Protein AF-0000000074708645 (afdb_homodimer)

Organism: Acropora cervicornis (NCBI:txid6130)

pLDDT: mean 74.96, std 21.63, range [32.5, 95.75]

Radius of gyration: 24.46 Å; Cα contacts (8 Å, |Δi|>4): 499; chains: 2; bounding box: 55×99×56 Å

Nearest PDB structures (foldseek):
  3bt2-assembly2_U  TM=7.252E-01  e=2.985E-02  Homo sapiens
  1ywh-assembly2_E  TM=6.371E-01  e=9.353E-03  Homo sapiens
  1ywh-assembly2_C  TM=7.111E-01  e=6.725E-02  Homo sapiens
  1ywh-assembly3_O  TM=6.327E-01  e=3.552E-02  Homo sapiens
  1ywh-assembly3_K  TM=6.471E-01  e=8.988E-02  Homo sapiens

Solvent-accessible surface area (backbone atoms only — not comparable to full-atom values): 14050 Å² total; per-residue (Å²): 124,73,73,65,61,61,64,66,60,62,70,78,65,62,70,74,66,48,47,33,19,31,40,35,55,22,68,82,35,57,74,67,22,64,77,36,82,40,68,28,55,79,79,36,58,20,20,27,31,38,39,33,36,32,64,52,95,87,37,78,42,50,41,19,36,28,26,67,31,32,60,63,55,38,55,49,32,40,72,58,50,21,78,34,83,40,80,65,39,34,25,39,42,50,71,43,72,53,71,51,58,44,48,57,60,82,62,77,70,74,81,62,74,77,73,63,68,68,62,63,63,63,61,69,75,105,125,75,72,66,60,61,63,66,59,64,68,78,65,63,70,74,66,46,48,33,19,32,39,33,55,21,68,82,35,57,75,67,24,63,77,36,80,41,68,30,56,80,80,35,59,21,21,29,28,38,39,34,37,32,65,53,97,87,38,78,42,51,40,20,36,27,27,68,32,32,60,62,55,39,57,49,31,39,74,58,49,21,78,34,84,41,81,66,38,34,24,39,42,50,72,43,70,52,71,50,58,43,49,57,59,82,63,76,69,73,82,68,79,71,72,64,68,69,63,62,63,64,61,68,75,105

InterPro domains:
  IPR016054 Ly-6 antigen/uPA receptor-like [PF00021] (18-103)
  IPR016054 Ly-6 antigen/uPA receptor-like [SM00134] (19-107)
  IPR045860 Snake toxin-like superfamily [G3DSA:2.10.60.10] (16-106)
  IPR045860 Snake toxin-like superfamily [SSF57302] (16-103)

Structure (mmCIF, N/CA/C/O backbone):
data_AF-0000000074708645-model_v1
#
loop_
_entity.id
_entity.type
_entity.pdbx_description
1 polymer 'UPAR/Ly6 domain-containing protein'
#
loop_
_atom_site.group_PDB
_atom_site.id
_atom_site.type_symbol
_atom_site.label_atom_id
_atom_site.label_alt_id
_atom_site.label_comp_id
_atom_site.label_asym_id
_atom_site.label_entity_id
_atom_site.label_seq_id
_atom_site.pdbx_PDB_ins_code
_atom_site.Cartn_x
_atom_site.Cartn_y
_atom_site.Cartn_z
_atom_site.occupancy
_atom_site.B_iso_or_equiv
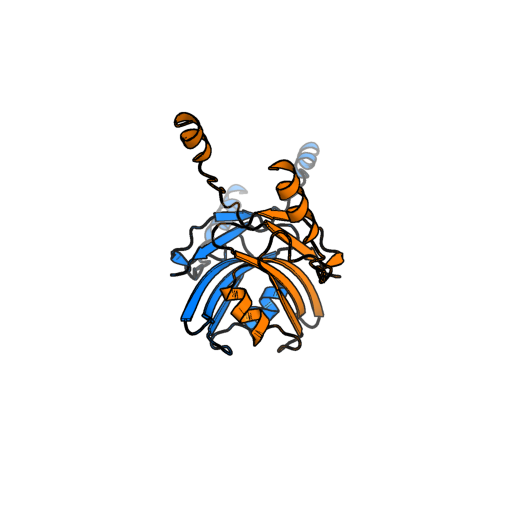_atom_site.auth_seq_id
_atom_site.auth_comp_id
_atom_site.auth_asym_id
_atom_site.auth_atom_id
_atom_site.pdbx_PDB_model_num
ATOM 1 N N . MET A 1 1 ? -35.062 -39.875 -12.023 1 32.5 1 MET A N 1
ATOM 2 C CA . MET A 1 1 ? -33.656 -39.469 -12.039 1 32.5 1 MET A CA 1
ATOM 3 C C . MET A 1 1 ? -33.5 -38.062 -12.609 1 32.5 1 MET A C 1
ATOM 5 O O . MET A 1 1 ? -32.375 -37.562 -12.68 1 32.5 1 MET A O 1
ATOM 9 N N . LYS A 1 2 ? -34.438 -37.625 -13.469 1 49.22 2 LYS A N 1
ATOM 10 C CA . LYS A 1 2 ? -34.281 -36.375 -14.219 1 49.22 2 LYS A CA 1
ATOM 11 C C . LYS A 1 2 ? -34.344 -35.156 -13.297 1 49.22 2 LYS A C 1
ATOM 13 O O . LYS A 1 2 ? -33.812 -34.094 -13.625 1 49.22 2 LYS A O 1
ATOM 18 N N . PHE A 1 3 ? -35.125 -35.281 -12.398 1 50.44 3 PHE A N 1
ATOM 19 C CA . PHE A 1 3 ? -35.406 -34.094 -11.609 1 50.44 3 PHE A CA 1
ATOM 20 C C . PHE A 1 3 ? -34.219 -33.75 -10.711 1 50.44 3 PHE A C 1
ATOM 22 O O . PHE A 1 3 ? -34.094 -32.594 -10.25 1 50.44 3 PHE A O 1
ATOM 29 N N . LEU A 1 4 ? -33.375 -34.75 -10.461 1 52.06 4 LEU A N 1
ATOM 30 C CA . LEU A 1 4 ? -32.312 -34.531 -9.477 1 52.06 4 LEU A CA 1
ATOM 31 C C . LEU A 1 4 ? -31.203 -33.688 -10.062 1 52.06 4 LEU A C 1
ATOM 33 O O . LEU A 1 4 ? -30.453 -33.031 -9.32 1 52.06 4 LEU A O 1
ATOM 37 N N . HIS A 1 5 ? -31.234 -33.656 -11.375 1 51.06 5 HIS A N 1
ATOM 38 C CA . HIS A 1 5 ? -30.062 -33 -11.938 1 51.06 5 HIS A CA 1
ATOM 39 C C . HIS A 1 5 ? -30.203 -31.484 -11.898 1 51.06 5 HIS A C 1
ATOM 41 O O . HIS A 1 5 ? -29.25 -30.766 -12.18 1 51.06 5 HIS A O 1
ATOM 47 N N . ILE A 1 6 ? -31.453 -31.109 -11.773 1 50.62 6 ILE A N 1
ATOM 48 C CA . ILE A 1 6 ? -31.609 -29.688 -11.992 1 50.62 6 ILE A CA 1
ATOM 49 C C . ILE A 1 6 ? -31.062 -28.922 -10.781 1 50.62 6 ILE A C 1
ATOM 51 O O . ILE A 1 6 ? -30.688 -27.75 -10.898 1 50.62 6 ILE A O 1
ATOM 55 N N . VAL A 1 7 ? -31.172 -29.516 -9.609 1 48.94 7 VAL A N 1
ATOM 56 C CA . VAL A 1 7 ? -30.906 -28.672 -8.445 1 48.94 7 VAL A CA 1
ATOM 57 C C . VAL A 1 7 ? -29.406 -28.391 -8.359 1 48.94 7 VAL A C 1
ATOM 59 O O . VAL A 1 7 ? -28.969 -27.5 -7.629 1 48.94 7 VAL A O 1
ATOM 62 N N . ALA A 1 8 ? -28.625 -29.266 -8.969 1 45.38 8 ALA A N 1
ATOM 63 C CA . ALA A 1 8 ? -27.203 -29.094 -8.688 1 45.38 8 ALA A CA 1
ATOM 64 C C . ALA A 1 8 ? -26.656 -27.859 -9.391 1 45.38 8 ALA A C 1
ATOM 66 O O . ALA A 1 8 ? -25.484 -27.5 -9.219 1 45.38 8 ALA A O 1
ATOM 67 N N . PHE A 1 9 ? -27.406 -27.5 -10.414 1 43.94 9 PHE A N 1
ATOM 68 C CA . PHE A 1 9 ? -26.781 -26.312 -11 1 43.94 9 PHE A CA 1
ATOM 69 C C . PHE A 1 9 ? -26.828 -25.141 -10.016 1 43.94 9 PHE A C 1
ATOM 71 O O . PHE A 1 9 ? -26.656 -23.984 -10.414 1 43.94 9 PHE A O 1
ATOM 78 N N . LEU A 1 10 ? -27.469 -25.375 -8.844 1 42.62 10 LEU A N 1
ATOM 79 C CA . LEU A 1 10 ? -27.281 -24.203 -8.008 1 42.62 10 LEU A CA 1
ATOM 80 C C . LEU A 1 10 ? -25.859 -23.656 -8.141 1 42.62 10 LEU A C 1
ATOM 82 O O . LEU A 1 10 ? -24.891 -24.391 -7.93 1 42.62 10 LEU A O 1
ATOM 86 N N . LEU A 1 11 ? -25.688 -22.688 -8.992 1 40.66 11 LEU A N 1
ATOM 87 C CA . LEU A 1 11 ? -24.641 -21.75 -9.367 1 40.66 11 LEU A CA 1
ATOM 88 C C . LEU A 1 11 ? -23.75 -21.422 -8.172 1 40.66 11 LEU A C 1
ATOM 90 O O . LEU A 1 11 ? -24.234 -20.922 -7.152 1 40.66 11 LEU A O 1
ATOM 94 N N . CYS A 1 12 ? -22.766 -22.312 -7.781 1 41.84 12 CYS A N 1
ATOM 95 C CA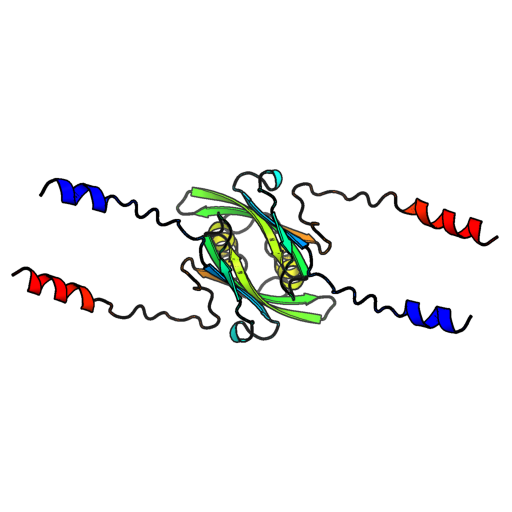 . CYS A 1 12 ? -21.594 -21.828 -7.066 1 41.84 12 CYS A CA 1
ATOM 96 C C . CYS A 1 12 ? -21.266 -20.391 -7.457 1 41.84 12 CYS A C 1
ATOM 98 O O . CYS A 1 12 ? -20.5 -20.156 -8.391 1 41.84 12 CYS A O 1
ATOM 100 N N . VAL A 1 13 ? -22.297 -19.594 -7.684 1 44.5 13 VAL A N 1
ATOM 101 C CA . VAL A 1 13 ? -21.828 -18.203 -7.688 1 44.5 13 VAL A CA 1
ATOM 102 C C . VAL A 1 13 ? -20.812 -18 -6.566 1 44.5 13 VAL A C 1
ATOM 104 O O . VAL A 1 13 ? -21.188 -17.922 -5.395 1 44.5 13 VAL A O 1
ATOM 107 N N . SER A 1 14 ? -19.797 -18.781 -6.473 1 42.69 14 SER A N 1
ATOM 108 C CA . SER A 1 14 ? -18.688 -18.297 -5.664 1 42.69 14 SER A CA 1
ATOM 109 C C . SER A 1 14 ? -18.609 -16.766 -5.688 1 42.69 14 SER A C 1
ATOM 111 O O . SER A 1 14 ? -18.328 -16.172 -6.73 1 42.69 14 SER A O 1
ATOM 113 N N . VAL A 1 15 ? -19.672 -16.031 -5.277 1 46.66 15 VAL A N 1
ATOM 114 C CA . VAL A 1 15 ? -19.391 -14.648 -4.949 1 46.66 15 VAL A CA 1
ATOM 115 C C . VAL A 1 15 ? -17.906 -14.484 -4.637 1 46.66 15 VAL A C 1
ATOM 117 O O . VAL A 1 15 ? -17.391 -15.07 -3.678 1 46.66 15 VAL A O 1
ATOM 120 N N . ALA A 1 16 ? -17.078 -14.648 -5.551 1 53.78 16 ALA A N 1
ATOM 121 C CA . ALA A 1 16 ? -15.641 -14.445 -5.391 1 53.78 16 ALA A CA 1
ATOM 122 C C . ALA A 1 16 ? -15.344 -13.375 -4.336 1 53.78 16 ALA A C 1
ATOM 124 O O . ALA A 1 16 ? -15.555 -12.188 -4.582 1 53.78 16 ALA A O 1
ATOM 125 N N . ASP A 1 17 ? -15.75 -13.57 -3.096 1 73.56 17 ASP A N 1
ATOM 126 C CA . ASP A 1 17 ? -15.344 -12.695 -2 1 73.56 17 ASP A CA 1
ATOM 127 C C . ASP A 1 17 ? -13.922 -12.18 -2.201 1 73.56 17 ASP A C 1
ATOM 129 O O . ASP A 1 17 ? -13.062 -12.898 -2.725 1 73.56 17 ASP A O 1
ATOM 133 N N . GLY A 1 18 ? -13.844 -10.852 -2.186 1 87.94 18 GLY A N 1
ATOM 134 C CA . GLY A 1 18 ? -12.523 -10.258 -2.301 1 87.94 18 GLY A CA 1
ATOM 135 C C . GLY A 1 18 ? -11.492 -10.914 -1.404 1 87.94 18 GLY A C 1
ATOM 136 O O . GLY A 1 18 ? -11.844 -11.539 -0.4 1 87.94 18 GLY A O 1
ATOM 137 N N . LEU A 1 19 ? -10.352 -11.062 -1.879 1 94.88 19 LEU A N 1
ATOM 138 C CA . LEU A 1 19 ? -9.234 -11.547 -1.084 1 94.88 19 LEU A CA 1
ATOM 139 C C . LEU A 1 19 ? -9.234 -10.922 0.305 1 94.88 19 LEU A C 1
ATOM 141 O O . LEU A 1 19 ? -9.469 -9.719 0.444 1 94.88 19 LEU A O 1
ATOM 145 N N . LYS A 1 20 ? -9.109 -11.781 1.327 1 95.19 20 LYS A N 1
ATOM 146 C CA . LYS A 1 20 ? -8.992 -11.258 2.686 1 95.19 20 LYS A CA 1
ATOM 147 C C . LYS A 1 20 ? -7.527 -11.133 3.098 1 95.19 20 LYS A C 1
ATOM 149 O O . LYS A 1 20 ? -6.734 -12.055 2.881 1 95.19 20 LYS A O 1
ATOM 154 N N . CYS A 1 21 ? -7.164 -9.977 3.736 1 95.06 21 CYS A N 1
ATOM 155 C CA . CYS A 1 21 ? -5.82 -9.727 4.242 1 95.06 21 CYS A CA 1
ATOM 156 C C . CYS A 1 21 ? -5.867 -9.133 5.645 1 95.06 21 CYS A C 1
ATOM 158 O O . CYS A 1 21 ? -6.906 -8.625 6.074 1 95.06 21 CYS A O 1
ATOM 160 N N . TYR A 1 22 ? -4.746 -9.242 6.324 1 94.06 22 TYR A N 1
ATOM 161 C CA . TYR A 1 22 ? -4.57 -8.438 7.527 1 94.06 22 TYR A CA 1
ATOM 162 C C . TYR A 1 22 ? -4.148 -7.016 7.176 1 94.06 22 TYR A C 1
ATOM 164 O O . TYR A 1 22 ? -3.355 -6.805 6.258 1 94.06 22 TYR A O 1
ATOM 172 N N . GLN A 1 23 ? -4.707 -6.098 7.859 1 94.06 23 GLN A N 1
ATOM 173 C CA . GLN A 1 23 ? -4.312 -4.695 7.758 1 94.06 23 GLN A CA 1
ATOM 174 C C . GLN A 1 23 ? -3.949 -4.125 9.125 1 94.06 23 GLN A C 1
ATOM 176 O O . GLN A 1 23 ? -4.785 -4.086 10.031 1 94.06 23 GLN A O 1
ATOM 181 N N . CYS A 1 24 ? -2.707 -3.674 9.234 1 93 24 CYS A N 1
ATOM 182 C CA . CYS A 1 24 ? -2.273 -3.107 10.5 1 93 24 CYS A CA 1
ATOM 183 C C . CYS A 1 24 ? -0.943 -2.379 10.352 1 93 24 CYS A C 1
ATOM 185 O O . CYS A 1 24 ? -0.333 -2.408 9.281 1 93 24 CYS A O 1
ATOM 187 N N . LEU A 1 25 ? -0.55 -1.678 11.367 1 92.88 25 LEU A N 1
ATOM 188 C CA . LEU A 1 25 ? 0.71 -0.951 11.469 1 92.88 25 LEU A CA 1
ATOM 189 C C . LEU A 1 25 ? 1.332 -1.14 12.852 1 92.88 25 LEU A C 1
ATOM 191 O O . LEU A 1 25 ? 0.625 -1.141 13.859 1 92.88 25 LEU A O 1
ATOM 195 N N . SER A 1 26 ? 2.596 -1.322 12.828 1 91.31 26 SER A N 1
ATOM 196 C CA . SER A 1 26 ? 3.363 -1.393 14.07 1 91.31 26 SER A CA 1
ATOM 197 C C . SER A 1 26 ? 4.734 -0.747 13.906 1 91.31 26 SER A C 1
ATOM 199 O O . SER A 1 26 ? 5.258 -0.652 12.797 1 91.31 26 SER A O 1
ATOM 201 N N . THR A 1 27 ? 5.262 -0.306 15 1 90.19 27 THR A N 1
ATOM 202 C CA . THR A 1 27 ? 6.609 0.249 14.961 1 90.19 27 THR A CA 1
ATOM 203 C C . THR A 1 27 ? 7.617 -0.733 15.547 1 90.19 27 THR A C 1
ATOM 205 O O . THR A 1 27 ? 8.82 -0.454 15.586 1 90.19 27 THR A O 1
ATOM 208 N N . SER A 1 28 ? 7.148 -1.896 15.961 1 89.75 28 SER A N 1
ATOM 209 C CA . SER A 1 28 ? 8.047 -2.807 16.672 1 89.75 28 SER A CA 1
ATOM 210 C C . SER A 1 28 ? 8.273 -4.082 15.867 1 89.75 28 SER A C 1
ATOM 212 O O . SER A 1 28 ? 9.422 -4.512 15.688 1 89.75 28 SER A O 1
ATOM 214 N N . SER A 1 29 ? 7.199 -4.766 15.469 1 89.94 29 SER A N 1
ATOM 215 C 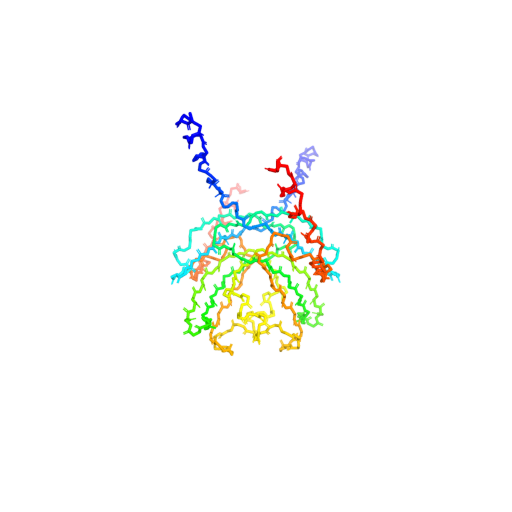CA . SER A 1 29 ? 7.32 -6.004 14.703 1 89.94 29 SER A CA 1
ATOM 216 C C . SER A 1 29 ? 6.035 -6.316 13.953 1 89.94 29 SER A C 1
ATOM 218 O O . SER A 1 29 ? 4.98 -5.754 14.25 1 89.94 29 SER A O 1
ATOM 220 N N . TRP A 1 30 ? 6.168 -7.223 12.938 1 88.88 30 TRP A N 1
ATOM 221 C CA . TRP A 1 30 ? 4.973 -7.699 12.25 1 88.88 30 TRP A CA 1
ATOM 222 C C . TRP A 1 30 ? 4.051 -8.438 13.211 1 88.88 30 TRP A C 1
ATOM 224 O O . TRP A 1 30 ? 2.83 -8.461 13.023 1 88.88 30 TRP A O 1
ATOM 234 N N . GLY A 1 31 ? 4.602 -9.047 14.25 1 84.44 31 GLY A N 1
ATOM 235 C CA . GLY A 1 31 ? 3.836 -9.797 15.234 1 84.44 31 GLY A CA 1
ATOM 236 C C . GLY A 1 31 ? 3.006 -8.914 16.141 1 84.44 31 GLY A C 1
ATOM 237 O O . GLY A 1 31 ? 1.997 -9.352 16.703 1 84.44 31 GLY A O 1
ATOM 238 N N . ASP A 1 32 ? 3.395 -7.691 16.328 1 78.38 32 ASP A N 1
ATOM 239 C CA . ASP A 1 32 ? 2.74 -6.758 17.25 1 78.38 32 ASP A CA 1
ATOM 240 C C . ASP A 1 32 ? 1.686 -5.93 16.516 1 78.38 32 ASP A C 1
ATOM 242 O O . ASP A 1 32 ? 1.098 -5.016 17.094 1 78.38 32 ASP A O 1
ATOM 246 N N . CYS A 1 33 ? 1.529 -6.23 15.367 1 76 33 CYS A N 1
ATOM 247 C CA . CYS A 1 33 ? 0.552 -5.414 14.656 1 76 33 CYS A CA 1
ATOM 248 C C . CYS A 1 33 ? -0.864 -5.918 14.906 1 76 33 CYS A C 1
ATOM 250 O O . CYS A 1 33 ? -1.123 -7.121 14.82 1 76 33 CYS A O 1
ATOM 252 N N . SER A 1 34 ? -1.723 -5.148 15.5 1 69.44 34 SER A N 1
ATOM 253 C CA . SER A 1 34 ? -3.102 -5.559 15.742 1 69.44 34 SER A CA 1
ATOM 254 C C . SER A 1 34 ? -3.785 -5.984 14.445 1 69.44 34 SER A C 1
ATOM 256 O O . SER A 1 34 ? -4.09 -5.145 13.594 1 69.44 34 SER A O 1
ATOM 258 N N . GLN A 1 35 ? -4 -7.234 14.453 1 73.06 35 GLN A N 1
ATOM 259 C CA . GLN A 1 35 ? -4.41 -7.832 13.188 1 73.06 35 GLN A CA 1
ATOM 260 C C . GLN A 1 35 ? -5.898 -7.625 12.938 1 73.06 35 GLN A C 1
ATOM 262 O O . GLN A 1 35 ? -6.734 -8.148 13.68 1 73.06 35 GLN A O 1
ATOM 267 N N . LYS A 1 36 ? -6.184 -6.715 12.086 1 89.12 36 LYS A N 1
ATOM 268 C CA . LYS A 1 36 ? -7.539 -6.555 11.562 1 89.12 36 LYS A CA 1
ATOM 269 C C . LYS A 1 36 ? -7.691 -7.242 10.211 1 89.12 36 LYS A C 1
ATOM 271 O O . LYS A 1 36 ? -6.93 -6.969 9.281 1 89.12 36 LYS A O 1
ATOM 276 N N . GLU A 1 37 ? -8.672 -8.18 10.219 1 92.62 37 GLU A N 1
ATOM 277 C CA . GLU A 1 37 ? -8.977 -8.797 8.93 1 92.62 37 GLU A CA 1
ATOM 278 C C . GLU A 1 37 ? -9.812 -7.867 8.055 1 92.62 37 GLU A C 1
ATOM 280 O O . GLU A 1 37 ? -10.812 -7.305 8.516 1 92.62 37 GLU A O 1
ATOM 285 N N . VAL A 1 38 ? -9.367 -7.711 6.875 1 93.5 38 VAL A N 1
ATOM 286 C CA . VAL A 1 38 ? -10.133 -6.891 5.945 1 93.5 38 VAL A CA 1
ATOM 287 C C . VAL A 1 38 ? -10.344 -7.648 4.637 1 93.5 38 VAL A C 1
ATOM 289 O O . VAL A 1 38 ? -9.508 -8.469 4.246 1 93.5 38 VAL A O 1
ATOM 292 N N . THR A 1 39 ? -11.477 -7.434 4.016 1 94.25 39 THR A N 1
ATOM 293 C CA . THR A 1 39 ? -11.695 -7.902 2.65 1 94.25 39 THR A CA 1
ATOM 294 C C . THR A 1 39 ? -11.234 -6.855 1.64 1 94.25 39 THR A C 1
ATOM 296 O O . THR A 1 39 ? -11.672 -5.707 1.684 1 94.25 39 THR A O 1
ATOM 299 N N . CYS A 1 40 ? -10.383 -7.219 0.765 1 93.81 40 CYS A N 1
ATOM 300 C CA . CYS A 1 40 ? -9.812 -6.277 -0.191 1 93.81 40 CYS A CA 1
ATOM 301 C C . CYS A 1 40 ? -10.844 -5.867 -1.235 1 93.81 40 CYS A C 1
ATOM 303 O O . CYS A 1 40 ? -11.672 -6.684 -1.648 1 93.81 40 CYS A O 1
ATOM 305 N N . ASP A 1 41 ? -10.711 -4.66 -1.582 1 88.25 41 ASP A N 1
ATOM 306 C CA . ASP A 1 41 ? -11.547 -4.168 -2.676 1 88.25 41 ASP A CA 1
ATOM 307 C C . ASP A 1 41 ? -11.234 -4.906 -3.977 1 88.25 41 ASP A C 1
ATOM 309 O O . ASP A 1 41 ? -10.18 -5.523 -4.109 1 88.25 41 ASP A O 1
ATOM 313 N N . SER A 1 42 ? -12.164 -4.793 -4.855 1 87.75 42 SER A N 1
ATOM 314 C CA . SER A 1 42 ? -11.984 -5.445 -6.148 1 87.75 42 SER A CA 1
ATOM 315 C C . SER A 1 42 ? -10.688 -5.008 -6.809 1 87.75 42 SER A C 1
ATOM 317 O O . SER A 1 42 ? -10.336 -3.824 -6.789 1 87.75 42 SER A O 1
ATOM 319 N N . GLY A 1 43 ? -9.992 -5.941 -7.41 1 88.75 43 GLY A N 1
ATOM 320 C CA . GLY A 1 43 ? -8.758 -5.648 -8.117 1 88.75 43 GLY A CA 1
ATOM 321 C C . GLY A 1 43 ? -7.52 -5.891 -7.273 1 88.75 43 GLY A C 1
ATOM 322 O O . GLY A 1 43 ? -6.43 -6.113 -7.809 1 88.75 43 GLY A O 1
ATOM 323 N N . PHE A 1 44 ? -7.656 -5.625 -6.004 1 93 44 PHE A N 1
ATOM 324 C CA . PHE A 1 44 ? -6.562 -6.012 -5.117 1 93 44 PHE A CA 1
ATOM 325 C C . PHE A 1 44 ? -6.504 -7.527 -4.961 1 93 44 PHE A C 1
ATOM 327 O O . PHE A 1 44 ? -7.398 -8.133 -4.367 1 93 44 PHE A O 1
ATOM 334 N N . ASN A 1 45 ? -5.418 -8.125 -5.492 1 94.31 45 ASN A N 1
ATOM 335 C CA . ASN A 1 45 ? -5.395 -9.578 -5.602 1 94.31 45 ASN A CA 1
ATOM 336 C C . ASN A 1 45 ? -4.176 -10.172 -4.906 1 94.31 45 ASN A C 1
ATOM 338 O O . ASN A 1 45 ? -3.771 -11.297 -5.207 1 94.31 45 ASN A O 1
ATOM 342 N N . ALA A 1 46 ? -3.566 -9.445 -4.047 1 95.75 46 ALA A N 1
ATOM 343 C CA . ALA A 1 46 ? -2.461 -9.906 -3.213 1 95.75 46 ALA A CA 1
ATOM 344 C C . ALA A 1 46 ? -2.496 -9.25 -1.836 1 95.75 46 ALA A C 1
ATOM 346 O O . ALA A 1 46 ? -3.127 -8.203 -1.657 1 95.75 46 ALA A O 1
ATOM 347 N N . CYS A 1 47 ? -1.863 -9.922 -0.893 1 95.5 47 CYS A N 1
ATOM 348 C CA . CYS A 1 47 ? -1.579 -9.359 0.423 1 95.5 47 CYS A CA 1
ATOM 349 C C . CYS A 1 47 ? -0.098 -9.039 0.57 1 95.5 47 CYS A C 1
ATOM 351 O O . CYS A 1 47 ? 0.756 -9.789 0.091 1 95.5 47 CYS A O 1
ATOM 353 N N . ALA A 1 48 ? 0.155 -7.926 1.239 1 94.38 48 ALA A N 1
ATOM 354 C CA . ALA A 1 48 ? 1.551 -7.539 1.426 1 94.38 48 ALA A CA 1
ATOM 355 C C . ALA A 1 48 ? 1.873 -7.344 2.904 1 94.38 48 ALA A C 1
ATOM 357 O O . ALA A 1 48 ? 1.029 -6.875 3.672 1 94.38 48 ALA A O 1
ATOM 358 N N . LYS A 1 49 ? 3.014 -7.652 3.32 1 93.38 49 LYS A N 1
ATOM 359 C CA . LYS A 1 49 ? 3.621 -7.156 4.551 1 93.38 49 LYS A CA 1
ATOM 360 C C . LYS A 1 49 ? 4.91 -6.395 4.262 1 93.38 49 LYS A C 1
ATOM 362 O O . LYS A 1 49 ? 5.75 -6.859 3.486 1 93.38 49 LYS A O 1
ATOM 367 N N . VAL A 1 50 ? 5.09 -5.285 4.863 1 93.06 50 VAL A N 1
ATOM 368 C CA . VAL A 1 50 ? 6.176 -4.367 4.547 1 93.06 50 VAL A CA 1
ATOM 369 C C . VAL A 1 50 ? 6.914 -3.975 5.824 1 93.06 50 VAL A C 1
ATOM 371 O O . VAL A 1 50 ? 6.285 -3.691 6.848 1 93.06 50 VAL A O 1
ATOM 374 N N . TYR A 1 51 ? 8.172 -4.07 5.738 1 91.38 51 TYR A N 1
ATOM 375 C CA . TYR A 1 51 ? 9.094 -3.488 6.715 1 91.38 51 TYR A CA 1
ATOM 376 C C . TYR A 1 51 ? 9.883 -2.336 6.102 1 91.38 51 TYR A C 1
ATOM 378 O O . TYR A 1 51 ? 10.383 -2.445 4.984 1 91.38 51 TYR A O 1
ATOM 386 N N . ALA A 1 52 ? 9.984 -1.204 6.805 1 91.44 52 ALA A N 1
ATOM 387 C CA . ALA A 1 52 ? 10.82 -0.092 6.367 1 91.44 52 ALA A CA 1
ATOM 388 C C . ALA A 1 52 ? 11.492 0.59 7.555 1 91.44 52 ALA A C 1
ATOM 390 O O . ALA A 1 52 ? 10.828 0.909 8.547 1 91.44 52 ALA A O 1
ATOM 391 N N . LYS A 1 53 ? 12.711 0.717 7.492 1 93.12 53 LYS A N 1
ATOM 392 C CA . LYS A 1 53 ? 13.508 1.53 8.406 1 93.12 53 LYS A CA 1
ATOM 393 C C . LYS A 1 53 ? 14.227 2.65 7.66 1 93.12 53 LYS A C 1
ATOM 395 O O . LYS A 1 53 ? 15.094 2.387 6.828 1 93.12 53 LYS A O 1
ATOM 400 N N . VAL A 1 54 ? 13.891 3.863 7.941 1 91.12 54 VAL A N 1
ATOM 401 C CA . VAL A 1 54 ? 14.453 5 7.215 1 91.12 54 VAL A CA 1
ATOM 402 C C . VAL A 1 54 ? 14.82 6.109 8.195 1 91.12 54 VAL A C 1
ATOM 404 O O . VAL A 1 54 ? 14.336 6.133 9.328 1 91.12 54 VAL A O 1
ATOM 407 N N . LYS A 1 55 ? 15.789 6.926 7.746 1 88.19 55 LYS A N 1
ATOM 408 C CA . LYS A 1 55 ? 16.156 8.086 8.555 1 88.19 55 LYS A CA 1
ATOM 409 C C . LYS A 1 55 ? 15.352 9.32 8.156 1 88.19 55 LYS A C 1
ATOM 411 O O . LYS A 1 55 ? 15.25 9.633 6.965 1 88.19 55 LYS A O 1
ATOM 416 N N . ARG A 1 56 ? 14.719 9.977 9.18 1 81.94 56 ARG A N 1
ATOM 417 C CA . ARG A 1 56 ? 13.984 11.227 9.008 1 81.94 56 ARG A CA 1
ATOM 418 C C . ARG A 1 56 ? 14.453 12.281 10.008 1 81.94 56 ARG A C 1
ATOM 420 O O . ARG A 1 56 ? 14.328 12.094 11.219 1 81.94 56 ARG A O 1
ATOM 427 N N . ASP A 1 57 ? 14.898 13.359 9.383 1 85.12 57 ASP A N 1
ATOM 428 C CA . ASP A 1 57 ? 15.414 14.43 10.234 1 85.12 57 ASP A CA 1
ATOM 429 C C . ASP A 1 57 ? 16.422 13.891 11.25 1 85.12 57 ASP A C 1
ATOM 431 O O . ASP A 1 57 ? 16.344 14.219 12.438 1 85.12 57 ASP A O 1
ATOM 435 N N . GLY A 1 58 ? 17.188 12.977 10.82 1 87.25 58 GLY A N 1
ATOM 436 C CA . GLY A 1 58 ? 18.266 12.445 11.648 1 87.25 58 GLY A CA 1
ATOM 437 C C . GLY A 1 58 ? 17.812 11.328 12.57 1 87.25 58 GLY A C 1
ATOM 438 O O . GLY A 1 58 ? 18.625 10.75 13.297 1 87.25 58 GLY A O 1
ATOM 439 N N . VAL A 1 59 ? 16.531 11.117 12.555 1 90.38 59 VAL A N 1
ATOM 440 C CA . VAL A 1 59 ? 16 10.086 13.445 1 90.38 59 VAL A CA 1
ATOM 441 C C . VAL A 1 59 ? 15.539 8.883 12.625 1 90.38 59 VAL A C 1
ATOM 443 O O . VAL A 1 59 ? 14.867 9.039 11.602 1 90.38 59 VAL A O 1
ATOM 446 N N . SER A 1 60 ? 15.945 7.68 13.148 1 91.56 60 SER A N 1
ATOM 447 C CA . SER A 1 60 ? 15.523 6.461 12.469 1 91.56 60 SER A CA 1
ATOM 448 C C . SER A 1 60 ? 14.07 6.117 12.805 1 91.56 60 SER A C 1
ATOM 450 O O . SER A 1 60 ? 13.688 6.109 13.977 1 91.56 60 SER A O 1
ATOM 452 N N . VAL A 1 61 ? 13.312 5.895 11.75 1 91.31 61 VAL A N 1
ATOM 453 C CA . VAL A 1 61 ? 11.922 5.477 11.906 1 91.31 61 VAL A CA 1
ATOM 454 C C . VAL A 1 61 ? 11.734 4.07 11.328 1 91.31 61 VAL A C 1
ATOM 456 O O . VAL A 1 61 ? 12.188 3.785 10.219 1 91.31 61 VAL A O 1
ATOM 459 N N . THR A 1 62 ? 11.156 3.229 12.156 1 93.12 62 THR A N 1
ATOM 460 C CA . THR A 1 62 ? 10.906 1.856 11.734 1 93.12 62 THR A CA 1
ATOM 461 C C . THR A 1 62 ? 9.406 1.57 11.68 1 93.12 62 THR A C 1
ATOM 463 O O . THR A 1 62 ? 8.672 1.917 12.602 1 93.12 62 THR A O 1
ATOM 466 N N . GLU A 1 63 ? 8.992 0.937 10.594 1 93 63 GLU A N 1
ATOM 467 C CA . GLU A 1 63 ? 7.57 0.623 10.445 1 93 63 GLU A CA 1
ATOM 468 C C . GLU A 1 63 ? 7.375 -0.786 9.891 1 93 63 GLU A C 1
ATOM 470 O O . GLU A 1 63 ? 8.109 -1.22 9 1 93 63 GLU A O 1
ATOM 475 N N . TYR A 1 64 ? 6.438 -1.461 10.5 1 93.06 64 TYR A N 1
ATOM 476 C CA . TYR A 1 64 ? 5.922 -2.746 10.039 1 93.06 64 TYR A CA 1
ATOM 477 C C . TYR A 1 64 ? 4.453 -2.637 9.648 1 93.06 64 TYR A C 1
ATOM 479 O O . TYR A 1 64 ? 3.625 -2.184 10.445 1 93.06 64 TYR A O 1
ATOM 487 N N . ALA A 1 65 ? 4.133 -3.029 8.43 1 93.69 65 ALA A N 1
ATOM 488 C CA . ALA A 1 65 ? 2.756 -2.852 7.973 1 93.69 65 ALA A CA 1
ATOM 489 C C . ALA A 1 65 ? 2.262 -4.086 7.227 1 93.69 65 ALA A C 1
ATOM 491 O O . ALA A 1 65 ? 3.049 -4.801 6.602 1 93.69 65 ALA A O 1
ATOM 492 N N . LYS A 1 66 ? 1.017 -4.355 7.285 1 94.19 66 LYS A N 1
ATOM 493 C CA . LYS A 1 66 ? 0.291 -5.324 6.469 1 94.19 66 LYS A CA 1
ATOM 494 C C . LYS A 1 66 ? -0.88 -4.66 5.746 1 94.19 66 LYS A C 1
ATOM 496 O O . LYS A 1 66 ? -1.533 -3.773 6.297 1 94.19 66 LYS A O 1
ATOM 501 N N . SER A 1 67 ? -1.171 -5.141 4.512 1 94.44 67 SER A N 1
ATOM 502 C CA . SER A 1 67 ? -2.26 -4.512 3.773 1 94.44 67 SER A CA 1
ATOM 503 C C . SER A 1 67 ? -2.604 -5.297 2.514 1 94.44 67 SER A C 1
ATOM 505 O O . SER A 1 67 ? -1.883 -6.227 2.141 1 94.44 67 SER A O 1
ATOM 507 N N . CYS A 1 68 ? -3.727 -4.953 1.916 1 95.12 68 CYS A N 1
ATOM 508 C CA . CYS A 1 68 ? -4.051 -5.379 0.559 1 95.12 68 CYS A CA 1
ATOM 509 C C . CYS A 1 68 ? -3.059 -4.805 -0.444 1 95.12 68 CYS A C 1
ATOM 511 O O . CYS A 1 68 ? -2.492 -3.732 -0.217 1 95.12 68 CYS A O 1
ATOM 513 N N . SER A 1 69 ? -2.793 -5.492 -1.488 1 95.25 69 SER A N 1
ATOM 514 C CA . SER A 1 69 ? -1.919 -5.086 -2.584 1 95.25 69 SER A CA 1
ATOM 515 C C . SER A 1 69 ? -2.332 -5.746 -3.895 1 95.25 69 SER A C 1
ATOM 517 O O . SER A 1 69 ? -3.453 -6.246 -4.02 1 95.25 69 SER A O 1
ATOM 519 N N . THR A 1 70 ? -1.549 -5.551 -4.926 1 93.44 70 THR A N 1
ATOM 520 C CA . THR A 1 70 ? -1.726 -6.227 -6.207 1 93.44 70 THR A CA 1
ATOM 521 C C . THR A 1 70 ? -0.456 -6.977 -6.602 1 93.44 70 THR A C 1
ATOM 523 O O . THR A 1 70 ? 0.644 -6.609 -6.184 1 93.44 70 THR A O 1
ATOM 526 N N . GLN A 1 71 ? -0.66 -7.949 -7.434 1 91.44 71 GLN A N 1
ATOM 527 C CA . GLN A 1 71 ? 0.499 -8.703 -7.898 1 91.44 71 GLN A CA 1
ATOM 528 C C . GLN A 1 71 ? 1.475 -7.805 -8.648 1 91.44 71 GLN A C 1
ATOM 530 O O . GLN A 1 71 ? 2.689 -8 -8.578 1 91.44 71 GLN A O 1
ATOM 535 N N . GLY A 1 72 ? 1.013 -6.824 -9.406 1 88.06 72 GLY A N 1
ATOM 536 C CA . GLY A 1 72 ? 1.884 -5.898 -10.109 1 88.06 72 GLY A CA 1
ATOM 537 C C . GLY A 1 72 ? 2.771 -5.086 -9.188 1 88.06 72 GLY A C 1
ATOM 538 O O . GLY A 1 72 ? 3.977 -4.973 -9.414 1 88.06 72 GLY A O 1
ATOM 539 N N . ILE A 1 73 ? 2.162 -4.547 -8.164 1 89.75 73 ILE A N 1
ATOM 540 C CA . ILE A 1 73 ? 2.916 -3.773 -7.184 1 89.75 73 ILE A CA 1
ATOM 541 C C . ILE A 1 73 ? 3.885 -4.688 -6.441 1 89.75 73 ILE A C 1
ATOM 543 O O . ILE A 1 73 ? 5.031 -4.312 -6.184 1 89.75 73 ILE A O 1
ATOM 547 N N . CYS A 1 74 ? 3.465 -5.863 -6.168 1 91 74 CYS A N 1
ATOM 548 C CA . CYS A 1 74 ? 4.324 -6.84 -5.512 1 91 74 CYS A CA 1
ATOM 549 C C . CYS A 1 74 ? 5.512 -7.203 -6.398 1 91 74 CYS A C 1
ATOM 551 O O . CYS A 1 74 ? 6.641 -7.309 -5.918 1 91 74 CYS A O 1
ATOM 553 N N . ASP A 1 75 ? 5.277 -7.426 -7.602 1 87.38 75 ASP A N 1
ATOM 554 C CA . ASP A 1 75 ? 6.355 -7.734 -8.539 1 87.38 75 ASP A CA 1
ATOM 555 C C . ASP A 1 75 ? 7.371 -6.598 -8.602 1 87.38 75 ASP A C 1
ATOM 557 O O . ASP A 1 75 ? 8.578 -6.84 -8.68 1 87.38 75 ASP A O 1
ATOM 561 N N . ALA A 1 76 ? 6.938 -5.398 -8.555 1 85.25 76 ALA A N 1
ATOM 562 C CA . ALA A 1 76 ? 7.828 -4.238 -8.617 1 85.25 76 ALA A CA 1
ATOM 563 C C . ALA A 1 76 ? 8.625 -4.094 -7.328 1 85.25 76 ALA A C 1
ATOM 565 O O . ALA A 1 76 ? 9.805 -3.717 -7.355 1 85.25 76 ALA A O 1
ATOM 566 N N . THR A 1 77 ? 8 -4.367 -6.215 1 84.38 77 THR A N 1
ATOM 567 C CA . THR A 1 77 ? 8.602 -4.047 -4.922 1 84.38 77 THR A CA 1
ATOM 568 C C . THR A 1 77 ? 9.422 -5.223 -4.398 1 84.38 77 THR A C 1
ATOM 570 O O . THR A 1 77 ? 10.547 -5.047 -3.943 1 84.38 77 THR A O 1
ATOM 573 N N . GLU A 1 78 ? 8.836 -6.43 -4.414 1 74.62 78 GLU A N 1
ATOM 574 C CA . GLU A 1 78 ? 9.516 -7.586 -3.83 1 74.62 78 GLU A CA 1
ATOM 575 C C . GLU A 1 78 ? 10.758 -7.957 -4.629 1 74.62 78 GLU A C 1
ATOM 577 O O . GLU A 1 78 ? 11.797 -8.297 -4.055 1 74.62 78 GLU A O 1
ATOM 582 N N . SER A 1 79 ? 10.664 -7.824 -5.816 1 62.66 79 SER A N 1
ATOM 583 C CA . SER A 1 79 ? 11.734 -8.367 -6.645 1 62.66 79 SER A CA 1
ATOM 584 C C . SER A 1 79 ? 12.828 -7.332 -6.895 1 62.66 79 SER A C 1
ATOM 586 O O . SER A 1 79 ? 13.992 -7.68 -7.086 1 62.66 79 SER A O 1
ATOM 588 N N . SER A 1 80 ? 12.516 -6.098 -6.695 1 68.31 80 SER A N 1
ATOM 589 C CA . SER A 1 80 ? 13.523 -5.195 -7.254 1 68.31 80 SER A CA 1
ATOM 590 C C . SER A 1 80 ? 13.812 -4.035 -6.309 1 68.31 80 SER A C 1
ATOM 592 O O . SER A 1 80 ? 14.953 -3.59 -6.195 1 68.31 80 SER A O 1
ATOM 594 N N . LEU A 1 81 ? 12.828 -3.629 -5.547 1 78.19 81 LEU A N 1
ATOM 595 C CA . LEU A 1 81 ? 12.984 -2.314 -4.934 1 78.19 81 LEU A CA 1
ATOM 596 C C . LEU A 1 81 ? 13.219 -2.441 -3.432 1 78.19 81 LEU A C 1
ATOM 598 O O . LEU A 1 81 ? 14 -1.682 -2.854 1 78.19 81 LEU A O 1
ATOM 602 N N . CYS A 1 82 ? 12.531 -3.508 -2.861 1 83.5 82 CYS A N 1
ATOM 603 C CA . CYS A 1 82 ? 12.562 -3.562 -1.403 1 83.5 82 CYS A CA 1
ATOM 604 C C . CYS A 1 82 ? 12.938 -4.957 -0.917 1 83.5 82 CYS A C 1
ATOM 606 O O . CYS A 1 82 ? 12.078 -5.711 -0.455 1 83.5 82 CYS A O 1
ATOM 608 N N . LYS A 1 83 ? 14.219 -5.285 -0.984 1 79.19 83 LYS A N 1
ATOM 609 C CA . LYS A 1 83 ? 14.742 -6.605 -0.636 1 79.19 83 LYS A CA 1
ATOM 610 C C . LYS A 1 83 ? 15.891 -6.492 0.36 1 79.19 83 LYS A C 1
ATOM 612 O O . LYS A 1 83 ? 16.859 -7.25 0.285 1 79.19 83 LYS A O 1
ATOM 617 N N . GLY A 1 84 ? 15.836 -5.445 1.2 1 81.81 84 GLY A N 1
ATOM 618 C CA . GLY A 1 84 ? 16.938 -5.234 2.125 1 81.81 84 GLY A CA 1
ATOM 619 C C . GLY A 1 84 ? 17.391 -3.787 2.201 1 81.81 84 GLY A C 1
ATOM 620 O O . GLY A 1 84 ? 16.578 -2.893 2.441 1 81.81 84 GLY A O 1
ATOM 621 N N . GLN A 1 85 ? 18.781 -3.59 1.849 1 80.62 85 GLN A N 1
ATOM 622 C CA . GLN A 1 85 ? 19.344 -2.252 1.964 1 80.62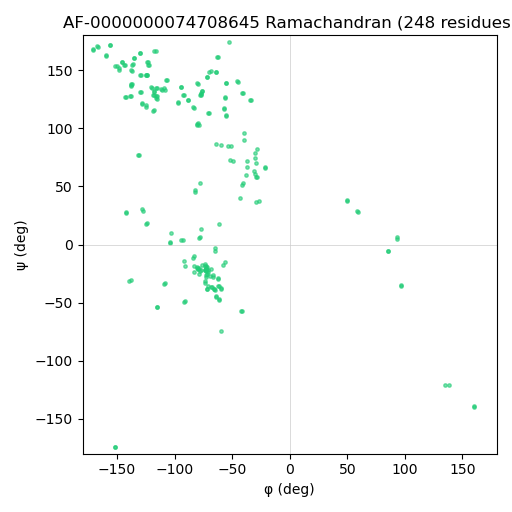 85 GLN A CA 1
ATOM 623 C C . GLN A 1 85 ? 18.891 -1.359 0.812 1 80.62 85 GLN A C 1
ATOM 625 O O . GLN A 1 85 ? 18.859 -1.796 -0.34 1 80.62 85 GLN A O 1
ATOM 630 N N . ILE A 1 86 ? 18.453 -0.17 1.216 1 81.38 86 ILE A N 1
ATOM 631 C CA . ILE A 1 86 ? 18.078 0.845 0.235 1 81.38 86 ILE A CA 1
ATOM 632 C C . ILE A 1 86 ? 18.766 2.166 0.581 1 81.38 86 ILE A C 1
ATOM 634 O O . ILE A 1 86 ? 19.391 2.289 1.633 1 81.38 86 ILE A O 1
ATOM 638 N N . SER A 1 87 ? 18.75 3.012 -0.38 1 77.31 87 SER A N 1
ATOM 639 C CA . SER A 1 87 ? 19.25 4.348 -0.065 1 77.31 87 SER A CA 1
ATOM 640 C C . SER A 1 87 ? 18.469 4.969 1.089 1 77.31 87 SER A C 1
ATOM 642 O O . SER A 1 87 ? 17.234 5.082 1.026 1 77.31 87 SER A O 1
ATOM 644 N N . GLY A 1 88 ? 19.156 5.227 2.168 1 77.88 88 GLY A N 1
ATOM 645 C CA . GLY A 1 88 ? 18.547 5.891 3.312 1 77.88 88 GLY A CA 1
ATOM 646 C C . GLY A 1 88 ? 18 4.922 4.344 1 77.88 88 GLY A C 1
ATOM 647 O O . GLY A 1 88 ? 17.312 5.328 5.285 1 77.88 88 GLY A O 1
ATOM 648 N N . GLY A 1 89 ? 18.266 3.619 4.059 1 89 89 GLY A N 1
ATOM 649 C CA . GLY A 1 89 ? 17.812 2.693 5.082 1 89 89 GLY A CA 1
ATOM 650 C C . GLY A 1 89 ? 17.672 1.269 4.578 1 89 89 GLY A C 1
ATOM 651 O O . GLY A 1 89 ? 18.547 0.767 3.871 1 89 89 GLY A O 1
ATOM 652 N N . GLU A 1 90 ? 16.719 0.614 4.934 1 90.81 90 GLU A N 1
ATOM 653 C CA . GLU A 1 90 ? 16.438 -0.759 4.52 1 90.81 90 GLU A CA 1
ATOM 654 C C . GLU A 1 90 ? 14.938 -1.021 4.449 1 90.81 90 GLU A C 1
ATOM 656 O O . GLU A 1 90 ? 14.156 -0.358 5.129 1 90.81 90 GLU A O 1
ATOM 661 N N . CYS A 1 91 ? 14.602 -1.885 3.602 1 90.12 91 CYS A N 1
ATOM 662 C CA . CYS A 1 91 ? 13.203 -2.299 3.527 1 90.12 91 CYS A CA 1
ATOM 663 C C . CYS A 1 91 ? 13.086 -3.74 3.051 1 90.12 91 CYS A C 1
ATOM 665 O O . CYS A 1 91 ? 14 -4.266 2.416 1 90.12 91 CYS A O 1
ATOM 667 N N . VAL A 1 92 ? 11.953 -4.379 3.469 1 90.62 92 VAL A N 1
ATOM 668 C CA . VAL A 1 92 ? 11.602 -5.719 3.014 1 90.62 92 VAL A CA 1
ATOM 669 C C . VAL A 1 92 ? 10.102 -5.785 2.725 1 90.62 92 VAL A C 1
ATOM 671 O O . VAL A 1 92 ? 9.289 -5.328 3.531 1 90.62 92 VAL A O 1
ATOM 674 N N . VAL A 1 93 ? 9.766 -6.254 1.528 1 91.44 93 VAL A N 1
ATOM 675 C CA . VAL A 1 93 ? 8.367 -6.488 1.173 1 91.44 93 VAL A CA 1
ATOM 676 C C . VAL A 1 93 ? 8.148 -7.969 0.864 1 91.44 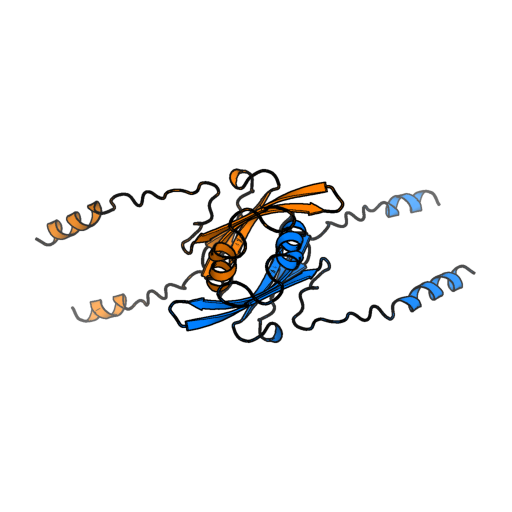93 VAL A C 1
ATOM 678 O O . VAL A 1 93 ? 8.953 -8.586 0.154 1 91.44 93 VAL A O 1
ATOM 681 N N . ASN A 1 94 ? 7.184 -8.617 1.458 1 92.06 94 ASN A N 1
ATOM 682 C CA . ASN A 1 94 ? 6.734 -9.969 1.152 1 92.06 94 ASN A CA 1
ATOM 683 C C . ASN A 1 94 ? 5.285 -9.984 0.679 1 92.06 94 ASN A C 1
ATOM 685 O O . ASN A 1 94 ? 4.414 -9.383 1.31 1 92.06 94 ASN A O 1
ATOM 689 N N . CYS A 1 95 ? 5.047 -10.672 -0.395 1 94 95 CYS A N 1
ATOM 690 C CA . CYS A 1 95 ? 3.697 -10.727 -0.944 1 94 95 CYS A CA 1
ATOM 691 C C . CYS A 1 95 ? 3.215 -12.172 -1.054 1 94 95 CYS A C 1
ATOM 693 O O . CYS A 1 95 ? 4.023 -13.094 -1.159 1 94 95 CYS A O 1
ATOM 695 N N . CYS A 1 96 ? 1.897 -12.375 -1.034 1 94.5 96 CYS A N 1
ATOM 696 C CA . CYS A 1 96 ? 1.192 -13.641 -1.175 1 94.5 96 CYS A CA 1
ATOM 697 C C . CYS A 1 96 ? -0.231 -13.422 -1.674 1 94.5 96 CYS A C 1
ATOM 699 O O . CYS A 1 96 ? -0.668 -12.281 -1.835 1 94.5 96 CYS A O 1
ATOM 701 N N . ASN A 1 97 ? -0.994 -14.531 -2.033 1 95 97 ASN A N 1
ATOM 702 C CA . ASN A 1 97 ? -2.248 -14.234 -2.717 1 95 97 ASN A CA 1
ATOM 703 C C . ASN A 1 97 ? -3.361 -15.188 -2.285 1 95 97 ASN A C 1
ATOM 705 O O . ASN A 1 97 ? -4.277 -15.469 -3.059 1 95 97 ASN A O 1
ATOM 709 N N . THR A 1 98 ? -3.307 -15.734 -1.019 1 94.94 98 THR A N 1
ATOM 710 C CA . THR A 1 98 ? -4.414 -16.484 -0.434 1 94.94 98 THR A CA 1
ATOM 711 C C . THR A 1 98 ? -4.941 -15.781 0.816 1 94.94 98 THR A C 1
ATOM 713 O O . THR A 1 98 ? -4.297 -14.867 1.335 1 94.94 98 THR A O 1
ATOM 716 N N . ASP A 1 99 ? -6.078 -16.172 1.283 1 94.06 99 ASP A N 1
ATOM 717 C CA . ASP A 1 99 ? -6.707 -15.477 2.408 1 94.06 99 ASP A CA 1
ATOM 718 C C . ASP A 1 99 ? -5.777 -15.438 3.617 1 94.06 99 ASP A C 1
ATOM 720 O O . ASP A 1 99 ? -5.25 -16.469 4.035 1 94.06 99 ASP A O 1
ATOM 724 N N . LEU A 1 100 ? -5.562 -14.188 4.133 1 94.5 100 LEU A N 1
ATOM 725 C CA . LEU A 1 100 ? -4.891 -13.898 5.395 1 94.5 100 LEU A CA 1
ATOM 726 C C . LEU A 1 100 ? -3.471 -14.453 5.398 1 94.5 100 LEU A C 1
ATOM 728 O O . LEU A 1 100 ? -2.943 -14.812 6.453 1 94.5 100 LEU A O 1
ATOM 732 N N . CYS A 1 101 ? -2.924 -14.523 4.145 1 93.75 101 CYS A N 1
ATOM 733 C CA . CYS A 1 101 ? -1.609 -15.141 4.004 1 93.75 101 CYS A CA 1
ATOM 734 C C . CYS A 1 101 ? -0.516 -14.227 4.543 1 93.75 101 CYS A C 1
ATOM 736 O O . CYS A 1 101 ? 0.612 -14.672 4.77 1 93.75 101 CYS A O 1
ATOM 738 N N . ASN A 1 102 ? -0.701 -12.867 4.66 1 93.06 102 ASN A N 1
ATOM 739 C CA . ASN A 1 102 ? 0.341 -11.961 5.133 1 93.06 102 ASN A CA 1
ATOM 740 C C . ASN A 1 102 ? 0.415 -11.945 6.656 1 93.06 102 ASN A C 1
ATOM 742 O O . ASN A 1 102 ? 0.484 -10.875 7.266 1 93.06 102 ASN A O 1
ATOM 746 N N . THR A 1 103 ? 0.418 -13.117 7.277 1 86.62 103 THR A N 1
ATOM 747 C CA . THR A 1 103 ? 0.52 -13.305 8.719 1 86.62 103 THR A CA 1
ATOM 748 C C . THR A 1 103 ? 1.915 -12.938 9.219 1 86.62 103 THR A C 1
ATOM 750 O O . THR A 1 103 ? 2.834 -12.75 8.414 1 86.62 103 THR A O 1
ATOM 753 N N . ALA A 1 104 ? 2.012 -12.391 10.578 1 61.84 104 ALA A N 1
ATOM 754 C CA . ALA A 1 104 ? 3.332 -12.102 11.133 1 61.84 104 ALA A CA 1
ATOM 755 C C . ALA A 1 104 ? 4.324 -13.203 10.797 1 61.84 104 ALA A C 1
ATOM 757 O O . ALA A 1 104 ? 5.492 -12.938 10.516 1 61.84 104 ALA A O 1
ATOM 758 N N . ALA A 1 105 ? 4.027 -14.508 11.188 1 56.44 105 ALA A N 1
ATOM 759 C CA . ALA A 1 105 ? 4.996 -15.594 11.125 1 56.44 105 ALA A CA 1
ATOM 760 C C . ALA A 1 105 ? 5.117 -16.141 9.711 1 56.44 105 ALA A C 1
ATOM 762 O O . ALA A 1 105 ? 4.152 -16.109 8.938 1 56.44 105 ALA A O 1
ATOM 763 N N . ILE A 1 106 ? 6.266 -15.781 8.977 1 48.16 106 ILE A N 1
ATOM 764 C CA . ILE A 1 106 ? 6.398 -16.609 7.785 1 48.16 106 ILE A CA 1
ATOM 765 C C . ILE A 1 106 ? 5.793 -17.984 8.047 1 48.16 106 ILE A C 1
ATOM 767 O O . ILE A 1 106 ? 6.266 -18.719 8.914 1 48.16 106 ILE A O 1
ATOM 771 N N . GLN A 1 107 ? 4.699 -18.016 8.07 1 40.22 107 GLN A N 1
ATOM 772 C CA . GLN A 1 107 ? 4.207 -19.359 8.297 1 40.22 107 GLN A CA 1
ATOM 773 C C . GLN A 1 107 ? 4.59 -20.281 7.148 1 40.22 107 GLN A C 1
ATOM 775 O O . GLN A 1 107 ? 4.25 -20.031 5.992 1 40.22 107 GLN A O 1
ATOM 780 N N . VAL A 1 108 ? 5.742 -20.875 7.168 1 37.34 108 VAL A N 1
ATOM 781 C CA . VAL A 1 108 ? 5.984 -22.094 6.414 1 37.34 108 VAL A CA 1
ATOM 782 C C . VAL A 1 108 ? 4.73 -22.969 6.438 1 37.34 108 VAL A C 1
ATOM 784 O O . VAL A 1 108 ? 4.32 -23.453 7.496 1 37.34 108 VAL A O 1
ATOM 787 N N . ILE A 1 109 ? 3.842 -22.5 5.746 1 37.75 109 ILE A N 1
ATOM 788 C CA . ILE A 1 109 ? 2.707 -23.422 5.664 1 37.75 109 ILE A CA 1
ATOM 789 C C . ILE A 1 109 ? 3.182 -24.797 5.199 1 37.75 109 ILE A C 1
ATOM 791 O O . ILE A 1 109 ? 3.693 -24.938 4.086 1 37.75 109 ILE A O 1
ATOM 795 N N . ASN A 1 110 ? 3.617 -25.562 6.086 1 34.44 110 ASN A N 1
ATOM 796 C CA . ASN A 1 110 ? 3.73 -26.984 5.777 1 34.44 110 ASN A CA 1
ATOM 797 C C . ASN A 1 110 ? 2.424 -27.547 5.219 1 34.44 110 ASN A C 1
ATOM 799 O O . ASN A 1 110 ? 1.436 -27.672 5.945 1 34.44 110 ASN A O 1
ATOM 803 N N . VAL A 1 111 ? 2.129 -27.203 4.035 1 39.5 111 VAL A N 1
ATOM 804 C CA . VAL A 1 111 ? 1.041 -27.828 3.287 1 39.5 111 VAL A CA 1
ATOM 805 C C . VAL A 1 111 ? 1.074 -29.344 3.488 1 39.5 111 VAL A C 1
ATOM 807 O O . VAL A 1 111 ? 1.76 -30.062 2.754 1 39.5 111 VAL A O 1
ATOM 810 N N . ILE A 1 112 ? 1.346 -29.797 4.688 1 35.44 112 ILE A N 1
ATOM 811 C CA . ILE A 1 112 ? 1.372 -31.266 4.754 1 35.44 112 ILE A CA 1
ATOM 812 C C . ILE A 1 112 ? 0.015 -31.812 4.332 1 35.44 112 ILE A C 1
ATOM 814 O O . ILE A 1 112 ? -0.061 -32.719 3.484 1 35.44 112 ILE A O 1
ATOM 818 N N . PHE A 1 113 ? -1.134 -31.781 5.086 1 37.97 113 PHE A N 1
ATOM 819 C CA . PHE A 1 113 ? -1.749 -33.062 5.453 1 37.97 113 PHE A CA 1
ATOM 820 C C . PHE A 1 113 ? -2.967 -33.344 4.582 1 37.97 113 PHE A C 1
ATOM 822 O O . PHE A 1 113 ? -3.736 -34.25 4.863 1 37.97 113 PHE A O 1
ATOM 829 N N . LEU A 1 114 ? -3.266 -32.594 3.494 1 38.81 114 LEU A N 1
ATOM 830 C CA . LEU A 1 114 ? -4.637 -32.875 3.084 1 38.81 114 LEU A CA 1
ATOM 831 C C . LEU A 1 114 ? -4.723 -34.188 2.346 1 38.81 114 LEU A C 1
ATOM 833 O O . LEU A 1 114 ? -5.707 -34.469 1.65 1 38.81 114 LEU A O 1
ATOM 837 N N . VAL A 1 115 ? -3.67 -34.969 2.424 1 37.47 115 VAL A N 1
ATOM 838 C CA . VAL A 1 115 ? -3.762 -36.188 1.624 1 37.47 115 VAL A CA 1
ATOM 839 C C . VAL A 1 115 ? -4.984 -37 2.053 1 37.47 115 VAL A C 1
ATOM 841 O O . VAL A 1 115 ? -5.449 -37.875 1.314 1 37.47 115 VAL A O 1
ATOM 844 N N . LEU A 1 116 ? -5.543 -36.719 3.273 1 36.94 116 LEU A N 1
ATOM 845 C CA . LEU A 1 116 ? -6.238 -37.906 3.785 1 36.94 116 LEU A CA 1
ATOM 846 C C . LEU A 1 116 ? -7.637 -38 3.186 1 36.94 116 LEU A C 1
ATOM 848 O O . LEU A 1 116 ? -8.258 -39.062 3.244 1 36.94 116 LEU A O 1
ATOM 852 N N . CYS A 1 117 ? -8.266 -36.875 2.713 1 42.03 117 CYS A N 1
ATOM 853 C CA . CYS A 1 117 ? -9.711 -37.094 2.719 1 42.03 117 CYS A CA 1
ATOM 854 C C . CYS A 1 117 ? -10.156 -37.844 1.473 1 42.03 117 CYS A C 1
ATOM 856 O O . CYS A 1 117 ? -11.352 -38.094 1.289 1 42.03 117 CYS A O 1
ATOM 858 N N . ALA A 1 118 ? -9.234 -38 0.495 1 39.16 118 ALA A N 1
ATOM 859 C CA . ALA A 1 118 ? -9.805 -38.562 -0.722 1 39.16 118 ALA A CA 1
ATOM 860 C C . ALA A 1 118 ? -10.227 -40.031 -0.502 1 39.16 118 ALA A C 1
ATOM 862 O O . ALA A 1 118 ? -10.914 -40.625 -1.337 1 39.16 118 ALA A O 1
ATOM 863 N N . PHE A 1 119 ? -9.609 -40.688 0.56 1 40.84 119 PHE A N 1
ATOM 864 C CA . PHE A 1 119 ? -9.805 -42.125 0.468 1 40.84 119 PHE A CA 1
ATOM 865 C C . PHE A 1 119 ? -11.234 -42.5 0.831 1 40.84 119 PHE A C 1
ATOM 867 O O . PHE A 1 119 ? -11.695 -43.594 0.495 1 40.84 119 PHE A O 1
ATOM 874 N N . LEU A 1 120 ? -11.938 -41.562 1.528 1 44.19 120 LEU A N 1
ATOM 875 C CA . LEU A 1 120 ? -13.117 -42.188 2.123 1 44.19 120 LEU A CA 1
ATOM 876 C C . LEU A 1 120 ? -14.234 -42.344 1.093 1 44.19 120 LEU A C 1
ATOM 878 O O . LEU A 1 120 ? -15.203 -43.094 1.32 1 44.19 120 LEU A O 1
ATOM 882 N N . ALA A 1 121 ? -14.195 -41.562 0.025 1 43.28 121 ALA A N 1
ATOM 883 C CA . ALA A 1 121 ? -15.422 -41.656 -0.769 1 43.28 121 ALA A CA 1
ATOM 884 C C . ALA A 1 121 ? -15.453 -42.938 -1.593 1 43.28 121 ALA A C 1
ATOM 886 O O . ALA A 1 121 ? -16.5 -43.344 -2.09 1 43.28 121 ALA A O 1
ATOM 887 N N . SER A 1 122 ? -14.234 -43.469 -1.805 1 46.06 122 SER A N 1
ATOM 888 C CA . SER A 1 122 ? -14.359 -44.594 -2.701 1 46.06 122 SER A CA 1
ATOM 889 C C . SER A 1 122 ? -15.133 -45.75 -2.037 1 46.06 122 SER A C 1
ATOM 891 O O . SER A 1 122 ? -15.586 -46.656 -2.713 1 46.06 122 SER A O 1
ATOM 893 N N . VAL A 1 123 ? -15 -45.75 -0.672 1 49.09 123 VAL A N 1
ATOM 894 C CA . VAL A 1 123 ? -15.5 -47 -0.111 1 49.09 123 VAL A CA 1
ATOM 895 C C . VAL A 1 123 ? -17.031 -47.031 -0.174 1 49.09 123 VAL A C 1
ATOM 897 O O . VAL A 1 123 ? -17.641 -48.094 -0.303 1 49.09 123 VAL A O 1
ATOM 900 N N . LEU A 1 124 ? -17.688 -45.875 -0.149 1 46.56 124 LEU A N 1
ATOM 901 C CA . LEU A 1 124 ? -19.125 -46.062 0.009 1 46.56 124 LEU A CA 1
ATOM 902 C C . LEU A 1 124 ? -19.781 -46.406 -1.325 1 46.56 124 LEU A C 1
ATOM 904 O O . LEU A 1 124 ? -20.984 -46.656 -1.384 1 46.56 124 LEU A O 1
ATOM 908 N N . MET A 1 125 ? -19.094 -46.094 -2.463 1 44.97 125 MET A N 1
ATOM 909 C CA . MET A 1 125 ? -19.828 -46.531 -3.645 1 44.97 125 MET A CA 1
ATOM 910 C C . MET A 1 125 ? -19.672 -48.031 -3.873 1 44.97 125 MET A C 1
ATOM 912 O O . MET A 1 125 ? -20.219 -48.562 -4.84 1 44.97 125 MET A O 1
ATOM 916 N N . GLN A 1 126 ? -19.047 -48.781 -2.971 1 37.28 126 GLN A N 1
ATOM 917 C CA . GLN A 1 126 ? -19.297 -50.188 -3.297 1 37.28 126 GLN A CA 1
ATOM 918 C C . GLN A 1 126 ? -20.688 -50.594 -2.857 1 37.28 126 GLN A C 1
ATOM 920 O O . GLN A 1 126 ? -21.141 -50.25 -1.764 1 37.28 126 GLN A O 1
ATOM 925 N N . MET B 1 1 ? -20.031 36.906 34.625 1 43.28 1 MET B N 1
ATOM 926 C CA . MET B 1 1 ? -18.969 36.719 33.656 1 43.28 1 MET B CA 1
ATOM 927 C C . MET B 1 1 ? -18.281 35.344 33.875 1 43.28 1 MET B C 1
ATOM 929 O O . MET B 1 1 ? -17.422 34.969 33.062 1 43.28 1 MET B O 1
ATOM 933 N N . LYS B 1 2 ? -18.297 34.812 35.094 1 53.88 2 LYS B N 1
ATOM 934 C CA . LYS B 1 2 ? -17.5 33.625 35.469 1 53.88 2 LYS B CA 1
ATOM 935 C C . LYS B 1 2 ? -18.062 32.375 34.812 1 53.88 2 LYS B C 1
ATOM 937 O O . LYS B 1 2 ? -17.359 31.375 34.688 1 53.88 2 LYS B O 1
ATOM 942 N N . PHE B 1 3 ? -19.297 32.312 34.688 1 55.09 3 PHE B N 1
ATOM 943 C CA . PHE B 1 3 ? -19.922 31.062 34.281 1 55.09 3 PHE B CA 1
ATOM 944 C C . PHE B 1 3 ? -19.656 30.781 32.812 1 55.09 3 PHE B C 1
ATOM 946 O O . PHE B 1 3 ? -19.859 29.656 32.344 1 55.09 3 PHE B O 1
ATOM 953 N N . LEU B 1 4 ? -19.312 31.875 32.094 1 52.69 4 LEU B N 1
ATOM 954 C CA . LEU B 1 4 ? -19.203 31.703 30.641 1 52.69 4 LEU B CA 1
ATOM 955 C C . LEU B 1 4 ? -17.953 30.922 30.281 1 52.69 4 LEU B C 1
ATOM 957 O O . LEU B 1 4 ? -17.844 30.391 29.172 1 52.69 4 LEU B O 1
ATOM 961 N N . HIS B 1 5 ? -17.047 30.875 31.312 1 51.41 5 HIS B N 1
ATOM 962 C CA . HIS B 1 5 ? -15.789 30.266 30.891 1 51.41 5 HIS B CA 1
ATOM 963 C C . HIS B 1 5 ? -15.906 28.75 30.844 1 51.41 5 HIS B C 1
ATOM 965 O O . HIS B 1 5 ? -14.992 28.078 30.359 1 51.41 5 HIS B O 1
ATOM 971 N N . ILE B 1 6 ? -16.922 28.312 31.578 1 50.91 6 ILE B N 1
ATOM 972 C CA . ILE B 1 6 ? -16.844 26.859 31.734 1 50.91 6 ILE B CA 1
ATOM 973 C C . ILE B 1 6 ? -17.234 26.172 30.422 1 50.91 6 ILE B C 1
ATOM 975 O O . ILE B 1 6 ? -16.828 25.047 30.156 1 50.91 6 ILE B O 1
ATOM 979 N N . VAL B 1 7 ? -18.156 26.797 29.703 1 49.44 7 VAL B N 1
ATOM 980 C CA . VAL B 1 7 ? -18.688 26.016 28.578 1 49.44 7 VAL B CA 1
ATOM 981 C C . VAL B 1 7 ? -17.609 25.844 27.516 1 49.44 7 VAL B C 1
ATOM 983 O O . VAL B 1 7 ? -17.719 24.969 26.656 1 49.44 7 VAL B O 1
ATOM 986 N N . ALA B 1 8 ? -16.703 26.828 27.5 1 45.78 8 ALA B N 1
ATOM 987 C CA . ALA B 1 8 ? -15.852 26.75 26.312 1 45.78 8 ALA B CA 1
ATOM 988 C C . ALA B 1 8 ? -14.906 25.547 26.406 1 45.78 8 ALA B C 1
ATOM 990 O O . ALA B 1 8 ? -14.141 25.281 25.469 1 45.78 8 ALA B O 1
ATOM 991 N N . PHE B 1 9 ? -14.734 25.156 27.656 1 43.94 9 PHE B N 1
ATOM 992 C CA . PHE B 1 9 ? -13.805 24.031 27.609 1 43.94 9 PHE B CA 1
ATOM 993 C C . PHE B 1 9 ? -14.43 22.844 26.859 1 43.94 9 PHE B C 1
ATOM 995 O O . PHE B 1 9 ? -13.961 21.719 26.984 1 43.94 9 PHE B O 1
ATOM 1002 N N . LEU B 1 10 ? -15.734 23 26.484 1 43.19 10 LEU B N 1
ATOM 1003 C CA . LEU B 1 10 ? -16.078 21.828 25.688 1 43.19 10 LEU B CA 1
ATOM 1004 C C . LEU B 1 10 ? -14.93 21.438 24.766 1 43.19 10 LEU B C 1
ATOM 1006 O O . LEU B 1 10 ? -14.492 22.25 23.938 1 43.19 10 LEU B O 1
ATOM 1010 N N . LEU B 1 11 ? -14.062 20.594 25.25 1 40.88 11 LEU B N 1
ATOM 1011 C CA . LEU B 1 11 ? -12.945 19.797 24.75 1 40.88 11 LEU B CA 1
ATOM 1012 C C . LEU B 1 11 ? -13.148 19.438 23.281 1 40.88 11 LEU B C 1
ATOM 1014 O O . LEU B 1 11 ? -14.164 18.844 22.906 1 40.88 11 LEU B O 1
ATOM 1018 N N . CYS B 1 12 ? -12.82 20.344 22.297 1 41.72 12 CYS B N 1
ATOM 1019 C CA . CYS B 1 12 ? -12.445 19.938 20.953 1 41.72 12 CYS B CA 1
ATOM 1020 C C . CYS B 1 12 ? -11.828 18.531 20.969 1 41.72 12 CYS B C 1
ATOM 1022 O O . CYS B 1 12 ? -10.609 18.391 21.109 1 41.72 12 CYS B O 1
ATOM 1024 N N . VAL B 1 13 ? -12.344 17.672 21.797 1 45.25 13 VAL B N 1
ATOM 1025 C CA . VAL B 1 13 ? -11.891 16.328 21.453 1 45.25 13 VAL B CA 1
ATOM 1026 C C . VAL B 1 13 ? -11.922 16.156 19.938 1 45.25 13 VAL B C 1
ATOM 1028 O O . VAL B 1 13 ? -12.992 15.984 19.344 1 45.25 13 VAL B O 1
ATOM 1031 N N . SER B 1 14 ? -11.352 17.031 19.188 1 42.78 14 SER B N 1
ATOM 1032 C CA . SER B 1 14 ? -11.078 16.609 17.828 1 42.78 14 SER B CA 1
ATOM 1033 C C . SER B 1 14 ? -10.875 15.102 17.734 1 42.78 14 SER B C 1
ATOM 1035 O O . SER B 1 14 ? -9.898 14.57 18.25 1 42.78 14 SER B O 1
ATOM 1037 N N . VAL B 1 15 ? -11.859 14.273 18.141 1 46.81 15 VAL B N 1
ATOM 1038 C CA . VAL B 1 15 ? -11.766 12.898 17.641 1 46.81 15 VAL B CA 1
ATOM 1039 C C . VAL B 1 15 ? -10.906 12.859 16.375 1 46.81 15 VAL B C 1
ATOM 1041 O O . VAL B 1 15 ? -11.266 13.461 15.367 1 46.81 15 VAL B O 1
ATOM 1044 N N . ALA B 1 16 ? -9.695 13.133 16.469 1 53.5 16 ALA B N 1
ATOM 1045 C CA . ALA B 1 16 ? -8.773 13.062 15.336 1 53.5 16 ALA B CA 1
ATOM 1046 C C . ALA B 1 16 ? -9.195 11.984 14.344 1 53.5 16 ALA B C 1
ATOM 1048 O O . ALA B 1 16 ? -9.086 10.789 14.633 1 53.5 16 ALA B O 1
ATOM 1049 N N . ASP B 1 17 ? -10.344 12.102 13.719 1 73.19 17 ASP B N 1
ATOM 1050 C CA . ASP B 1 17 ? -10.727 11.234 12.609 1 73.19 17 ASP B CA 1
ATOM 1051 C C . ASP B 1 17 ? -9.508 10.836 11.781 1 73.19 17 ASP B C 1
ATOM 1053 O O . ASP B 1 17 ? -8.586 11.633 11.602 1 73.19 17 ASP B O 1
ATOM 1057 N N . GLY B 1 18 ? -9.352 9.508 11.664 1 87.75 18 GLY B N 1
ATOM 1058 C CA . GLY B 1 18 ? -8.266 9.016 10.836 1 87.75 18 GLY B CA 1
ATOM 1059 C C . GLY B 1 18 ? -8.156 9.734 9.508 1 87.75 18 GLY B C 1
ATOM 1060 O O . GLY B 1 18 ? -9.141 10.297 9.023 1 87.75 18 GLY B O 1
ATOM 1061 N N . LEU B 1 19 ? -7.02 10 9.094 1 94.81 19 LEU B N 1
ATOM 1062 C CA . LEU B 1 19 ? -6.766 10.555 7.77 1 94.81 19 LEU B CA 1
ATOM 1063 C C . LEU B 1 19 ? -7.656 9.891 6.727 1 94.81 19 LEU B C 1
ATOM 1065 O O . LEU B 1 19 ? -7.828 8.672 6.738 1 94.81 19 LEU B O 1
ATOM 1069 N N . LYS B 1 20 ? -8.312 10.727 5.918 1 95.19 20 LYS B N 1
ATOM 1070 C CA . LYS B 1 20 ? -9.109 10.188 4.82 1 95.19 20 LYS B CA 1
ATOM 1071 C C . LYS B 1 20 ? -8.297 10.156 3.523 1 95.19 20 LYS B C 1
ATOM 1073 O O . LYS B 1 20 ? -7.633 11.133 3.18 1 95.19 20 LYS B O 1
ATOM 1078 N N . CYS B 1 21 ? -8.375 9 2.758 1 95.19 21 CYS B N 1
ATOM 1079 C CA . CYS B 1 21 ? -7.707 8.844 1.471 1 95.19 21 CYS B CA 1
ATOM 1080 C C . CYS B 1 21 ? -8.641 8.203 0.449 1 95.19 21 CYS B C 1
ATOM 1082 O O . CYS B 1 21 ? -9.656 7.602 0.816 1 95.19 21 CYS B O 1
ATOM 1084 N N . TYR B 1 22 ? -8.281 8.398 -0.811 1 94.25 22 TYR B N 1
ATOM 1085 C CA . TYR B 1 22 ? -8.898 7.574 -1.845 1 94.25 22 TYR B CA 1
ATOM 1086 C C . TYR B 1 22 ? -8.242 6.199 -1.907 1 94.25 22 TYR B C 1
ATOM 1088 O O . TYR B 1 22 ? -7.027 6.078 -1.768 1 94.25 22 TYR B O 1
ATOM 1096 N N . GLN B 1 23 ? -9.039 5.207 -2.055 1 94.19 23 GLN B N 1
ATOM 1097 C CA . GLN B 1 23 ? -8.578 3.842 -2.281 1 94.19 23 GLN B CA 1
ATOM 1098 C C . GLN B 1 23 ? -9.195 3.254 -3.547 1 94.19 23 GLN B C 1
ATOM 1100 O O . GLN B 1 23 ? -10.414 3.117 -3.643 1 94.19 23 GLN B O 1
ATOM 1105 N N . CYS B 1 24 ? -8.328 2.91 -4.492 1 93.31 24 CYS B N 1
ATOM 1106 C CA . CYS B 1 24 ? -8.82 2.35 -5.742 1 93.31 24 CYS B CA 1
ATOM 1107 C C . CYS B 1 24 ? -7.691 1.73 -6.551 1 93.31 24 CYS B C 1
ATOM 1109 O O . CYS B 1 24 ? -6.523 1.836 -6.176 1 93.31 24 CYS B O 1
ATOM 1111 N N . LEU B 1 25 ? -8.031 1.022 -7.578 1 93 25 LEU B N 1
ATOM 1112 C CA . LEU B 1 25 ? -7.117 0.391 -8.531 1 93 25 LEU B CA 1
ATOM 1113 C C . LEU B 1 25 ? -7.605 0.588 -9.961 1 93 25 LEU B C 1
ATOM 1115 O O . LEU B 1 25 ? -8.805 0.503 -10.227 1 93 25 LEU B O 1
ATOM 1119 N N . SER B 1 26 ? -6.68 0.882 -10.797 1 91.69 26 SER B N 1
ATOM 1120 C CA . SER B 1 26 ? -6.961 0.967 -12.227 1 91.69 26 SER B CA 1
ATOM 1121 C C . SER B 1 26 ? -5.793 0.439 -13.055 1 91.69 26 SER B C 1
ATOM 1123 O O . SER B 1 26 ? -4.652 0.417 -12.586 1 91.69 26 SER B O 1
ATOM 1125 N N . THR B 1 27 ? -6.09 -0.009 -14.234 1 90.56 27 THR B N 1
ATOM 1126 C CA . THR B 1 27 ? -5.027 -0.454 -15.125 1 90.56 27 THR B CA 1
ATOM 1127 C C . THR B 1 27 ? -4.762 0.586 -16.219 1 90.56 27 THR B C 1
ATOM 1129 O O . THR B 1 27 ? -3.883 0.402 -17.047 1 90.56 27 THR B O 1
ATOM 1132 N N . SER B 1 28 ? -5.484 1.705 -16.156 1 90.19 28 SER B N 1
ATOM 1133 C CA . SER B 1 28 ? -5.371 2.66 -17.266 1 90.19 28 SER B CA 1
ATOM 1134 C C . SER B 1 28 ? -4.754 3.973 -16.797 1 90.19 28 SER B C 1
ATOM 1136 O O . SER B 1 28 ? -3.838 4.5 -17.422 1 90.19 28 SER B O 1
ATOM 1138 N N . SER B 1 29 ? -5.324 4.578 -15.758 1 90.5 29 SER B N 1
ATOM 1139 C CA . SER B 1 29 ? -4.809 5.84 -15.234 1 90.5 29 SER B CA 1
ATOM 1140 C C . SER B 1 29 ? -5.277 6.078 -13.805 1 90.5 29 SER B C 1
ATOM 1142 O O . SER B 1 29 ? -6.215 5.43 -13.336 1 90.5 29 SER B O 1
ATOM 1144 N N . TRP B 1 30 ? -4.574 7.035 -13.102 1 89.12 30 TRP B N 1
ATOM 1145 C CA . TRP B 1 30 ? -5.031 7.434 -11.773 1 89.12 30 TRP B CA 1
ATOM 1146 C C . TRP B 1 30 ? -6.414 8.07 -11.844 1 89.12 30 TRP B C 1
ATOM 1148 O O . TRP B 1 30 ? -7.191 7.988 -10.891 1 89.12 30 TRP B O 1
ATOM 1158 N N . GLY B 1 31 ? -6.754 8.711 -12.953 1 85.12 31 GLY B N 1
ATOM 1159 C CA . GLY B 1 31 ? -8.039 9.359 -13.141 1 85.12 31 GLY B CA 1
ATOM 1160 C C . GLY B 1 31 ? -9.188 8.383 -13.297 1 85.12 31 GLY B C 1
ATOM 1161 O O . GLY B 1 31 ? -10.344 8.719 -13.023 1 85.12 31 GLY B O 1
ATOM 1162 N N . ASP B 1 32 ? -8.914 7.18 -13.719 1 79.94 32 ASP B N 1
ATOM 1163 C CA . ASP B 1 32 ? -9.93 6.172 -13.992 1 79.94 32 ASP B CA 1
ATOM 1164 C C . ASP B 1 32 ? -10.156 5.273 -12.781 1 79.94 32 ASP B C 1
ATOM 1166 O O . ASP B 1 32 ? -10.906 4.301 -12.852 1 79.94 32 ASP B O 1
ATOM 1170 N N . CYS B 1 33 ? -9.516 5.605 -11.797 1 77.06 33 CYS B N 1
ATOM 1171 C CA . CYS B 1 33 ? -9.695 4.734 -10.641 1 77.06 33 CYS B CA 1
ATOM 1172 C C . CYS B 1 33 ? -10.938 5.129 -9.852 1 77.06 33 CYS B C 1
ATOM 1174 O O . CYS B 1 33 ? -11.141 6.309 -9.555 1 77.06 33 CYS B O 1
ATOM 1176 N N . SER B 1 34 ? -11.914 4.273 -9.734 1 70.38 34 SER B N 1
ATOM 1177 C CA . SER B 1 34 ? -13.117 4.574 -8.977 1 70.38 34 SER B CA 1
ATOM 1178 C C . SER B 1 34 ? -12.781 4.984 -7.547 1 70.38 34 SER B C 1
ATOM 1180 O O . SER B 1 34 ? -12.367 4.152 -6.738 1 70.38 34 SER B O 1
ATOM 1182 N N . GLN B 1 35 ? -13.031 6.203 -7.383 1 73.94 35 GLN B N 1
ATOM 1183 C CA . GLN B 1 35 ? -12.531 6.809 -6.152 1 73.94 35 GLN B CA 1
ATOM 1184 C C . GLN B 1 35 ? -13.445 6.492 -4.973 1 73.94 35 GLN B C 1
ATOM 1186 O O . GLN B 1 35 ? -14.602 6.922 -4.945 1 73.94 35 GLN B O 1
ATOM 1191 N N . LYS B 1 36 ? -13.023 5.586 -4.172 1 89.5 36 LYS B N 1
ATOM 1192 C CA . LYS B 1 36 ? -13.656 5.344 -2.881 1 89.5 36 LYS B CA 1
ATOM 1193 C C . LYS B 1 36 ? -12.906 6.055 -1.757 1 89.5 36 LYS B C 1
ATOM 1195 O O . LYS B 1 36 ? -11.703 5.859 -1.588 1 89.5 36 LYS B O 1
ATOM 1200 N N . GLU B 1 37 ? -13.703 6.906 -1.072 1 92.94 37 GLU B N 1
ATOM 1201 C CA . GLU B 1 37 ? -13.109 7.535 0.102 1 92.94 37 GLU B CA 1
ATOM 1202 C C . GLU B 1 37 ? -13.062 6.57 1.284 1 92.94 37 GLU B C 1
ATOM 1204 O O . GLU B 1 37 ? -14.062 5.918 1.597 1 92.94 37 GLU B O 1
ATOM 1209 N N . VAL B 1 38 ? -11.922 6.492 1.862 1 93.62 38 VAL B N 1
ATOM 1210 C CA . VAL B 1 38 ? -11.805 5.645 3.041 1 93.62 38 VAL B CA 1
ATOM 1211 C C . VAL B 1 38 ? -11.133 6.422 4.176 1 93.62 38 VAL B C 1
ATOM 1213 O O . VAL B 1 38 ? -10.32 7.312 3.926 1 93.62 38 VAL B O 1
ATOM 1216 N N . THR B 1 39 ? -11.539 6.137 5.395 1 94.38 39 THR B N 1
ATOM 1217 C CA . THR B 1 39 ? -10.812 6.621 6.566 1 94.38 39 THR B CA 1
ATOM 1218 C C . THR B 1 39 ? -9.719 5.645 6.969 1 94.38 39 THR B C 1
ATOM 1220 O O . THR B 1 39 ? -9.984 4.461 7.195 1 94.38 39 THR B O 1
ATOM 1223 N N . CYS B 1 40 ? -8.523 6.094 7.055 1 93.75 40 CYS B N 1
ATOM 1224 C CA . CYS B 1 40 ? -7.387 5.223 7.344 1 93.75 40 CYS B CA 1
ATOM 1225 C C . CYS B 1 40 ? -7.41 4.77 8.797 1 93.75 40 CYS B C 1
ATOM 1227 O O . CYS B 1 40 ? -7.797 5.531 9.688 1 93.75 40 CYS B O 1
ATOM 1229 N N . ASP B 1 41 ? -6.992 3.59 8.93 1 88.25 41 ASP B N 1
ATOM 1230 C CA . ASP B 1 41 ? -6.824 3.068 10.281 1 88.25 41 ASP B CA 1
ATOM 1231 C C . ASP B 1 41 ? -5.773 3.865 11.055 1 88.25 41 ASP B C 1
ATOM 1233 O O . ASP B 1 41 ? -4.953 4.562 10.453 1 88.25 41 ASP B O 1
ATOM 1237 N N . SER B 1 42 ? -5.855 3.699 12.336 1 87.69 42 SER B N 1
ATOM 1238 C CA . SER B 1 42 ? -4.902 4.398 13.188 1 87.69 42 SER B CA 1
ATOM 1239 C C . SER B 1 42 ? -3.465 4.082 12.781 1 87.69 42 SER B C 1
ATOM 1241 O O . SER B 1 42 ? -3.135 2.93 12.5 1 87.69 42 SER B O 1
ATOM 1243 N N . GLY B 1 43 ? -2.623 5.105 12.789 1 88.56 43 GLY B N 1
ATOM 1244 C CA . GLY B 1 43 ? -1.218 4.926 12.461 1 88.56 43 GLY B CA 1
ATOM 1245 C C . GLY B 1 43 ? -0.897 5.242 11.016 1 88.56 43 GLY B C 1
ATOM 1246 O O . GLY B 1 43 ? 0.244 5.57 10.68 1 88.56 43 GLY B O 1
ATOM 1247 N N . PHE B 1 44 ? -1.838 4.914 10.148 1 92.94 44 PHE B N 1
ATOM 1248 C CA . PHE B 1 44 ? -1.66 5.359 8.773 1 92.94 44 PHE B CA 1
ATOM 1249 C C . PHE B 1 44 ? -1.828 6.871 8.664 1 92.94 44 PHE B C 1
ATOM 1251 O O . PHE B 1 44 ? -2.93 7.395 8.852 1 92.94 44 PHE B O 1
ATOM 1258 N N . ASN B 1 45 ? -0.721 7.562 8.336 1 94.31 45 ASN B N 1
ATOM 1259 C CA . ASN B 1 45 ? -0.734 9.016 8.453 1 94.31 45 ASN B CA 1
ATOM 1260 C C . ASN B 1 45 ? -0.356 9.688 7.133 1 94.31 45 ASN B C 1
ATOM 1262 O O . ASN B 1 45 ? 0.06 10.844 7.121 1 94.31 45 ASN B O 1
ATOM 1266 N N . ALA B 1 46 ? -0.429 8.984 6.066 1 95.56 46 ALA B N 1
ATOM 1267 C CA . ALA B 1 46 ? -0.214 9.516 4.719 1 95.56 46 ALA B CA 1
ATOM 1268 C C . ALA B 1 46 ? -1.12 8.812 3.707 1 95.56 46 ALA B C 1
ATOM 1270 O O . ALA B 1 46 ? -1.624 7.723 3.967 1 95.56 46 ALA B O 1
ATOM 1271 N N . CYS B 1 47 ? -1.35 9.508 2.6 1 95.62 47 CYS B N 1
ATOM 1272 C CA . CYS B 1 47 ? -1.986 8.93 1.419 1 95.62 47 CYS B CA 1
ATOM 1273 C C . CYS B 1 47 ? -0.973 8.719 0.301 1 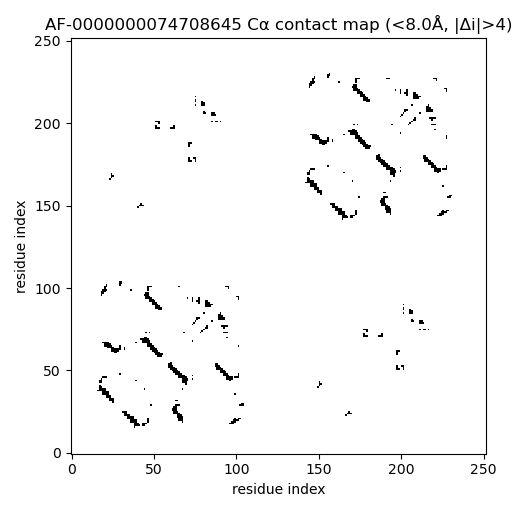95.62 47 CYS B C 1
ATOM 1275 O O . CYS B 1 47 ? -0.083 9.547 0.099 1 95.62 47 CYS B O 1
ATOM 1277 N N . ALA B 1 48 ? -1.15 7.609 -0.388 1 94.44 48 ALA B N 1
ATOM 1278 C CA . ALA B 1 48 ? -0.223 7.328 -1.481 1 94.44 48 ALA B CA 1
ATOM 1279 C C . ALA B 1 48 ? -0.97 7.121 -2.795 1 94.44 48 ALA B C 1
ATOM 1281 O O . ALA B 1 48 ? -2.074 6.57 -2.807 1 94.44 48 ALA B O 1
ATOM 1282 N N . LYS B 1 49 ? -0.438 7.492 -3.867 1 93.44 49 LYS B N 1
ATOM 1283 C CA . LYS B 1 49 ? -0.788 7.004 -5.199 1 93.44 49 LYS B CA 1
ATOM 1284 C C . LYS B 1 49 ? 0.414 6.359 -5.883 1 93.44 49 LYS B C 1
ATOM 1286 O O . LYS B 1 49 ? 1.517 6.914 -5.863 1 93.44 49 LYS B O 1
ATOM 1291 N N . VAL B 1 50 ? 0.228 5.258 -6.484 1 93.25 50 VAL B N 1
ATOM 1292 C CA . VAL B 1 50 ? 1.311 4.434 -7.012 1 93.25 50 VAL B CA 1
ATOM 1293 C C . VAL B 1 50 ? 1.017 4.062 -8.461 1 93.25 50 VAL B C 1
ATOM 1295 O O . VAL B 1 50 ? -0.115 3.707 -8.805 1 93.25 50 VAL B O 1
ATOM 1298 N N . TYR B 1 51 ? 2 4.262 -9.258 1 91.44 51 TYR B N 1
ATOM 1299 C CA . TYR B 1 51 ? 2.057 3.723 -10.609 1 91.44 51 TYR B CA 1
ATOM 1300 C C . TYR B 1 51 ? 3.133 2.648 -10.727 1 91.44 51 TYR B C 1
ATOM 1302 O O . TYR B 1 51 ? 4.254 2.832 -10.25 1 91.44 51 TYR B O 1
ATOM 1310 N N . ALA B 1 52 ? 2.812 1.488 -11.336 1 91.62 52 ALA B N 1
ATOM 1311 C CA . ALA B 1 52 ? 3.811 0.457 -11.602 1 91.62 52 ALA B CA 1
ATOM 1312 C C . ALA B 1 52 ? 3.555 -0.215 -12.953 1 91.62 52 ALA B C 1
ATOM 1314 O O . ALA B 1 52 ? 2.428 -0.62 -13.25 1 91.62 52 ALA B O 1
ATOM 1315 N N . LYS B 1 53 ? 4.527 -0.233 -13.734 1 93.19 53 LYS B N 1
ATOM 1316 C CA . LYS B 1 53 ? 4.559 -1.017 -14.969 1 93.19 53 LYS B CA 1
ATOM 1317 C C . LYS B 1 53 ? 5.676 -2.055 -14.93 1 93.19 53 LYS B C 1
ATOM 1319 O O . LYS B 1 53 ? 6.855 -1.703 -14.891 1 93.19 53 LYS B O 1
ATOM 1324 N N . VAL B 1 54 ? 5.324 -3.316 -14.945 1 91.25 54 VAL B N 1
ATOM 1325 C CA . VAL B 1 54 ? 6.316 -4.383 -14.82 1 91.25 54 VAL B CA 1
ATOM 1326 C C . VAL B 1 54 ? 6.012 -5.492 -15.828 1 91.25 54 VAL B C 1
ATOM 1328 O O . VAL B 1 54 ? 4.895 -5.582 -16.344 1 91.25 54 VAL B O 1
ATOM 1331 N N . LYS B 1 55 ? 7.098 -6.207 -16.156 1 88.06 55 LYS B N 1
ATOM 1332 C CA . LYS B 1 55 ? 6.91 -7.355 -17.047 1 88.06 55 LYS B CA 1
ATOM 1333 C C . LYS B 1 55 ? 6.684 -8.633 -16.234 1 88.06 55 LYS B C 1
ATOM 1335 O O . LYS B 1 55 ? 7.438 -8.93 -15.312 1 88.06 55 LYS B O 1
ATOM 1340 N N . ARG B 1 56 ? 5.57 -9.383 -16.594 1 81.38 56 ARG B N 1
ATOM 1341 C CA . ARG B 1 56 ? 5.246 -10.68 -16 1 81.38 56 ARG B CA 1
ATOM 1342 C C . ARG B 1 56 ? 5.004 -11.727 -17.078 1 81.38 56 ARG B C 1
ATOM 1344 O O . ARG B 1 56 ? 4.086 -11.594 -17.891 1 81.38 56 ARG B O 1
ATOM 1351 N N . ASP B 1 57 ? 5.84 -12.75 -16.969 1 85.12 57 ASP B N 1
ATOM 1352 C CA . ASP B 1 57 ? 5.738 -13.805 -17.969 1 85.12 57 ASP B CA 1
ATOM 1353 C C . ASP B 1 57 ? 5.742 -13.219 -19.391 1 85.12 57 ASP B C 1
ATOM 1355 O O . ASP B 1 57 ? 4.922 -13.602 -20.219 1 85.12 57 ASP B O 1
ATOM 1359 N N . GLY B 1 58 ? 6.527 -12.227 -19.562 1 87.25 58 GLY B N 1
ATOM 1360 C CA . GLY B 1 58 ? 6.719 -11.641 -20.875 1 87.25 58 GLY B CA 1
ATOM 1361 C C . GLY B 1 58 ? 5.676 -10.594 -21.219 1 87.25 58 GLY B C 1
ATOM 1362 O O . GLY B 1 58 ? 5.734 -9.984 -22.297 1 87.25 58 GLY B O 1
ATOM 1363 N N . VAL B 1 59 ? 4.715 -10.469 -20.344 1 90.38 59 VAL B N 1
ATOM 1364 C CA . VAL B 1 59 ? 3.646 -9.516 -20.609 1 90.38 59 VAL B CA 1
ATOM 1365 C C . VAL B 1 59 ? 3.766 -8.32 -19.672 1 90.38 59 VAL B C 1
ATOM 1367 O O . VAL B 1 59 ? 3.965 -8.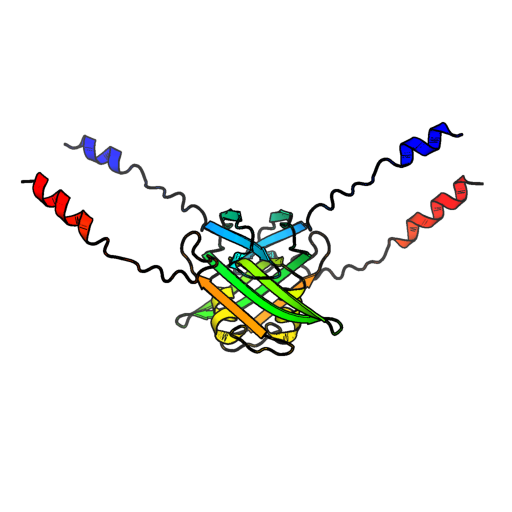5 -18.453 1 90.38 59 VAL B O 1
ATOM 1370 N N . SER B 1 60 ? 3.645 -7.109 -20.281 1 91.44 60 SER B N 1
ATOM 1371 C CA . SER B 1 60 ? 3.695 -5.906 -19.453 1 91.44 60 SER B CA 1
ATOM 1372 C C . SER B 1 60 ? 2.379 -5.684 -18.719 1 91.44 60 SER B C 1
ATOM 1374 O O . SER B 1 60 ? 1.306 -5.746 -19.328 1 91.44 60 SER B O 1
ATOM 1376 N N . VAL B 1 61 ? 2.504 -5.5 -17.438 1 91.19 61 VAL B N 1
ATOM 1377 C CA . VAL B 1 61 ? 1.344 -5.195 -16.609 1 91.19 61 VAL B CA 1
ATOM 1378 C C . VAL B 1 61 ? 1.485 -3.795 -16.016 1 91.19 61 VAL B C 1
ATOM 1380 O O . VAL B 1 61 ? 2.541 -3.443 -15.484 1 91.19 61 VAL B O 1
ATOM 1383 N N . THR B 1 62 ? 0.439 -3.012 -16.219 1 93.25 62 THR B N 1
ATOM 1384 C CA . THR B 1 62 ? 0.436 -1.649 -15.695 1 93.25 62 THR B CA 1
ATOM 1385 C C . THR B 1 62 ? -0.654 -1.476 -14.641 1 93.25 62 THR B C 1
ATOM 1387 O O . THR B 1 62 ? -1.791 -1.907 -14.844 1 93.25 62 THR B O 1
ATOM 1390 N N . GLU B 1 63 ? -0.283 -0.837 -13.539 1 93.19 63 GLU B N 1
ATOM 1391 C CA . GLU B 1 63 ? -1.251 -0.626 -12.469 1 93.19 63 GLU B CA 1
ATOM 1392 C C . GLU B 1 63 ? -1.132 0.779 -11.883 1 93.19 63 GLU B C 1
ATOM 1394 O O . GLU B 1 63 ? -0.024 1.292 -11.711 1 93.19 63 GLU B O 1
ATOM 1399 N N . TYR B 1 64 ? -2.285 1.365 -11.664 1 93.12 64 TYR B N 1
ATOM 1400 C CA . TYR B 1 64 ? -2.451 2.619 -10.938 1 93.12 64 TYR B CA 1
ATOM 1401 C C . TYR B 1 64 ? -3.262 2.41 -9.664 1 93.12 64 TYR B C 1
ATOM 1403 O O . TYR B 1 64 ? -4.363 1.857 -9.711 1 93.12 64 TYR B O 1
ATOM 1411 N N . ALA B 1 65 ? -2.709 2.836 -8.539 1 93.81 65 ALA B N 1
ATOM 1412 C CA . ALA B 1 65 ? -3.4 2.57 -7.281 1 93.81 65 ALA B CA 1
ATOM 1413 C C . ALA B 1 65 ? -3.354 3.787 -6.363 1 93.81 65 ALA B C 1
ATOM 1415 O O . ALA B 1 65 ? -2.406 4.578 -6.414 1 93.81 65 ALA B O 1
ATOM 1416 N N . LYS B 1 66 ? -4.328 3.949 -5.547 1 94.31 66 LYS B N 1
ATOM 1417 C CA . LYS B 1 66 ? -4.379 4.883 -4.426 1 94.31 66 LYS B CA 1
ATOM 1418 C C . LYS B 1 66 ? -4.707 4.156 -3.123 1 94.31 66 LYS B C 1
ATOM 1420 O O . LYS B 1 66 ? -5.496 3.207 -3.115 1 94.31 66 LYS B O 1
ATOM 1425 N N . SER B 1 67 ? -4.121 4.641 -2.002 1 94.56 67 SER B N 1
ATOM 1426 C CA . SER B 1 67 ? -4.375 3.947 -0.742 1 94.56 67 SER B CA 1
ATOM 1427 C C . SER B 1 67 ? -3.834 4.738 0.444 1 94.56 67 SER B C 1
ATOM 1429 O O . SER B 1 67 ? -3.123 5.73 0.262 1 94.56 67 SER B O 1
ATOM 1431 N N . CYS B 1 68 ? -4.234 4.32 1.627 1 95.12 68 CYS B N 1
ATOM 1432 C CA . CYS B 1 68 ? -3.588 4.758 2.857 1 95.12 68 CYS B CA 1
ATOM 1433 C C . CYS B 1 68 ? -2.139 4.285 2.908 1 95.12 68 CYS B C 1
ATOM 1435 O O . CYS B 1 68 ? -1.795 3.26 2.32 1 95.12 68 CYS B O 1
ATOM 1437 N N . SER B 1 69 ? -1.299 5.02 3.523 1 95.19 69 SER B N 1
ATOM 1438 C CA . SER B 1 69 ? 0.113 4.715 3.727 1 95.19 69 SER B CA 1
ATOM 1439 C C . SER B 1 69 ? 0.645 5.375 4.996 1 95.19 69 SER B C 1
ATOM 1441 O O . SER B 1 69 ? -0.133 5.793 5.855 1 95.19 69 SER B O 1
ATOM 1443 N N . THR B 1 70 ? 1.933 5.266 5.227 1 93.25 70 THR B N 1
ATOM 1444 C CA . THR B 1 70 ? 2.617 5.965 6.309 1 93.25 70 THR B CA 1
ATOM 1445 C C . THR B 1 70 ? 3.758 6.82 5.766 1 93.25 70 THR B C 1
ATOM 1447 O O . THR B 1 70 ? 4.309 6.527 4.703 1 93.25 70 THR B O 1
ATOM 1450 N N . GLN B 1 71 ? 4.102 7.793 6.551 1 91.31 71 GLN B N 1
ATOM 1451 C CA . GLN B 1 71 ? 5.203 8.648 6.133 1 91.31 71 GLN B CA 1
ATOM 1452 C C . GLN B 1 71 ? 6.5 7.855 6.004 1 91.31 71 GLN B C 1
ATOM 1454 O O . GLN B 1 71 ? 7.328 8.141 5.137 1 91.31 71 GLN B O 1
ATOM 1459 N N . GLY B 1 72 ? 6.746 6.863 6.844 1 87.81 72 GLY B N 1
ATOM 1460 C CA . GLY B 1 72 ? 7.934 6.031 6.746 1 87.81 72 GLY B CA 1
ATOM 1461 C C . GLY B 1 72 ? 8.023 5.266 5.438 1 87.81 72 GLY B C 1
ATOM 1462 O O . GLY B 1 72 ? 9.07 5.25 4.793 1 87.81 72 GLY B O 1
ATOM 1463 N N . ILE B 1 73 ? 6.938 4.648 5.074 1 89.56 73 ILE B N 1
ATOM 1464 C CA . ILE B 1 73 ? 6.891 3.91 3.818 1 89.56 73 ILE B CA 1
ATOM 1465 C C . ILE B 1 73 ? 7.027 4.879 2.645 1 89.56 73 ILE B C 1
ATOM 1467 O O . ILE B 1 73 ? 7.719 4.586 1.669 1 89.56 73 ILE B O 1
ATOM 1471 N N . CYS B 1 74 ? 6.434 6.016 2.76 1 90.94 74 CYS B N 1
ATOM 1472 C CA . CYS B 1 74 ? 6.547 7.043 1.73 1 90.94 74 CYS B CA 1
ATOM 1473 C C . CYS B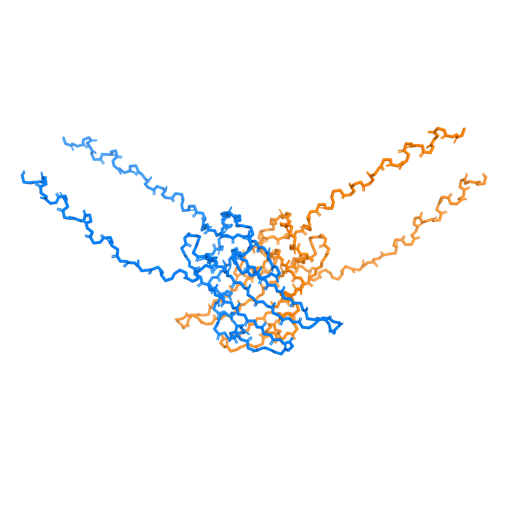 1 74 ? 7.984 7.523 1.595 1 90.94 74 CYS B C 1
ATOM 1475 O O . CYS B 1 74 ? 8.484 7.707 0.481 1 90.94 74 CYS B O 1
ATOM 1477 N N . ASP B 1 75 ? 8.609 7.75 2.656 1 87.31 75 ASP B N 1
ATOM 1478 C CA . ASP B 1 75 ? 10.008 8.172 2.631 1 87.31 75 ASP B CA 1
ATOM 1479 C C . ASP B 1 75 ? 10.891 7.125 1.954 1 87.31 75 ASP B C 1
ATOM 1481 O O . ASP B 1 75 ? 11.812 7.465 1.212 1 87.31 75 ASP B O 1
ATOM 1485 N N . ALA B 1 76 ? 10.633 5.895 2.156 1 84.94 76 ALA B N 1
ATOM 1486 C CA . ALA B 1 76 ? 11.414 4.812 1.564 1 84.94 76 ALA B CA 1
ATOM 1487 C C . ALA B 1 76 ? 11.148 4.695 0.067 1 84.94 76 ALA B C 1
ATOM 1489 O O . ALA B 1 76 ? 12.055 4.406 -0.713 1 84.94 76 ALA B O 1
ATOM 1490 N N . THR B 1 77 ? 9.914 4.898 -0.317 1 84.06 77 THR B N 1
ATOM 1491 C CA . THR B 1 77 ? 9.508 4.586 -1.684 1 84.06 77 THR B CA 1
ATOM 1492 C C . THR B 1 77 ? 9.648 5.809 -2.582 1 84.06 77 THR B C 1
ATOM 1494 O O . THR B 1 77 ? 10.148 5.707 -3.705 1 84.06 77 THR B O 1
ATOM 1497 N N . GLU B 1 78 ? 9.109 6.977 -2.156 1 74.06 78 GLU B N 1
ATOM 1498 C CA . GLU B 1 78 ? 9.094 8.164 -3.01 1 74.06 78 GLU B CA 1
ATOM 1499 C C . GLU B 1 78 ? 10.5 8.656 -3.299 1 74.06 78 GLU B C 1
ATOM 1501 O O . GLU B 1 78 ? 10.812 9.031 -4.434 1 74.06 78 GLU B O 1
ATOM 1506 N N . SER B 1 79 ? 11.266 8.602 -2.375 1 62.62 79 SER B N 1
ATOM 1507 C CA . SER B 1 79 ? 12.547 9.297 -2.527 1 62.62 79 SER B CA 1
ATOM 1508 C C . SER B 1 79 ? 13.617 8.367 -3.084 1 62.62 79 SER B C 1
ATOM 1510 O O . SER B 1 79 ? 14.586 8.828 -3.689 1 62.62 79 SER B O 1
ATOM 1512 N N . SER B 1 80 ? 13.375 7.098 -3.074 1 67.25 80 SER B N 1
ATOM 1513 C CA . SER B 1 80 ? 14.578 6.324 -3.359 1 67.25 80 SER B CA 1
ATOM 1514 C C . SER B 1 80 ? 14.266 5.141 -4.27 1 67.25 80 SER B C 1
ATOM 1516 O O . SER B 1 80 ? 15.062 4.805 -5.152 1 67.25 80 SER B O 1
ATOM 1518 N N . LEU B 1 81 ? 13.07 4.605 -4.145 1 77.25 81 LEU B N 1
ATOM 1519 C CA . LEU B 1 81 ? 12.898 3.283 -4.73 1 77.25 81 LEU B CA 1
ATOM 1520 C C . LEU B 1 81 ? 12.031 3.355 -5.984 1 77.25 81 LEU B C 1
ATOM 1522 O O . LEU B 1 81 ? 12.273 2.639 -6.957 1 77.25 81 LEU B O 1
ATOM 1526 N N . CYS B 1 82 ? 11.055 4.352 -5.91 1 83.44 82 CYS B N 1
ATOM 1527 C CA . CYS B 1 82 ? 10.086 4.34 -7 1 83.44 82 CYS B CA 1
ATOM 1528 C C . CYS B 1 82 ? 9.906 5.738 -7.582 1 83.44 82 CYS B C 1
ATOM 1530 O O . CYS B 1 82 ? 8.898 6.398 -7.316 1 83.44 82 CYS B O 1
ATOM 1532 N N . LYS B 1 83 ? 10.859 6.184 -8.391 1 78.88 83 LYS B N 1
ATOM 1533 C CA . LYS B 1 83 ? 10.875 7.52 -8.977 1 78.88 83 LYS B CA 1
ATOM 1534 C C . LYS B 1 83 ? 11.047 7.457 -10.492 1 78.88 83 LYS B C 1
ATOM 1536 O O . LYS B 1 83 ? 11.672 8.328 -11.086 1 78.88 83 LYS B O 1
ATOM 1541 N N . GLY B 1 84 ? 10.562 6.332 -11.078 1 82.19 84 GLY B N 1
ATOM 1542 C CA . GLY B 1 84 ? 10.758 6.164 -12.516 1 82.19 84 GLY B CA 1
ATOM 1543 C C . GLY B 1 84 ? 11.148 4.75 -12.898 1 82.19 84 GLY B C 1
ATOM 1544 O O . GLY B 1 84 ? 10.469 3.789 -12.539 1 82.19 84 GLY B O 1
ATOM 1545 N N . GLN B 1 85 ? 12.438 4.664 -13.586 1 80.75 85 GLN B N 1
ATOM 1546 C CA . GLN B 1 85 ? 12.883 3.371 -14.086 1 80.75 85 GLN B CA 1
ATOM 1547 C C . GLN B 1 85 ? 13.398 2.488 -12.953 1 80.75 85 GLN B C 1
ATOM 1549 O O . GLN B 1 85 ? 14.109 2.963 -12.062 1 80.75 85 GLN B O 1
ATOM 1554 N N . ILE B 1 86 ? 12.891 1.248 -12.977 1 81.44 86 ILE B N 1
ATOM 1555 C CA . ILE B 1 86 ? 13.367 0.242 -12.031 1 81.44 86 ILE B CA 1
ATOM 1556 C C . ILE B 1 86 ? 13.734 -1.035 -12.789 1 81.44 86 ILE B C 1
ATOM 1558 O O . ILE B 1 86 ? 13.508 -1.143 -13.992 1 81.44 86 ILE B O 1
ATOM 1562 N N . SER B 1 87 ? 14.438 -1.846 -12.094 1 77.38 87 SER B N 1
ATOM 1563 C CA . SER B 1 87 ? 14.695 -3.148 -12.695 1 77.38 87 SER B CA 1
ATOM 1564 C C . SER B 1 87 ? 13.398 -3.867 -13.039 1 77.38 87 SER B C 1
ATOM 1566 O O . SER B 1 87 ? 12.547 -4.078 -12.172 1 77.38 87 SER B O 1
ATOM 1568 N N . GLY B 1 88 ? 13.203 -4.09 -14.305 1 77.81 88 GLY B N 1
ATOM 1569 C CA . GLY B 1 88 ? 12.047 -4.836 -14.766 1 77.81 88 GLY B CA 1
ATOM 1570 C C . GLY B 1 88 ? 10.867 -3.951 -15.117 1 77.81 88 GLY B C 1
ATOM 1571 O O . GLY B 1 88 ? 9.758 -4.441 -15.352 1 77.81 88 GLY B O 1
ATOM 1572 N N . GLY B 1 89 ? 11.148 -2.619 -15.07 1 88.94 89 GLY B N 1
ATOM 1573 C CA . GLY B 1 89 ? 10.047 -1.763 -15.477 1 88.94 89 GLY B CA 1
ATOM 1574 C C . GLY B 1 89 ? 10.18 -0.338 -14.977 1 88.94 89 GLY B C 1
ATOM 1575 O O . GLY B 1 89 ? 11.266 0.249 -15.039 1 88.94 89 GLY B O 1
ATOM 1576 N N . GLU B 1 90 ? 9.188 0.239 -14.57 1 90.69 90 GLU B N 1
ATOM 1577 C CA . GLU B 1 90 ? 9.164 1.599 -14.031 1 90.69 90 GLU B CA 1
ATOM 1578 C C . GLU B 1 90 ? 8.086 1.751 -12.961 1 90.69 90 GLU B C 1
ATOM 1580 O O . GLU B 1 90 ? 7.109 1.005 -12.953 1 90.69 90 GLU B O 1
ATOM 1585 N N . CYS B 1 91 ? 8.32 2.633 -12.086 1 90.25 91 CYS B N 1
ATOM 1586 C CA . CYS B 1 91 ? 7.309 2.945 -11.078 1 90.25 91 CYS B CA 1
ATOM 1587 C C . CYS B 1 91 ? 7.434 4.391 -10.609 1 90.25 91 CYS B C 1
ATOM 1589 O O . CYS B 1 91 ? 8.492 5.004 -10.75 1 90.25 91 CYS B O 1
ATOM 1591 N N . VAL B 1 92 ? 6.273 4.926 -10.141 1 90.81 92 VAL B N 1
ATOM 1592 C CA . VAL B 1 92 ? 6.219 6.246 -9.523 1 90.81 92 VAL B CA 1
ATOM 1593 C C . VAL B 1 92 ? 5.309 6.207 -8.297 1 90.81 92 VAL B C 1
ATOM 1595 O O . VAL B 1 92 ? 4.199 5.668 -8.352 1 90.81 92 VAL B O 1
ATOM 1598 N N . VAL B 1 93 ? 5.84 6.68 -7.16 1 91.44 93 VAL B N 1
ATOM 1599 C CA . VAL B 1 93 ? 5.039 6.812 -5.949 1 91.44 93 VAL B CA 1
ATOM 1600 C C . VAL B 1 93 ? 4.973 8.281 -5.531 1 91.44 93 VAL B C 1
ATOM 1602 O O . VAL B 1 93 ? 5.988 8.984 -5.543 1 91.44 93 VAL B O 1
ATOM 1605 N N . ASN B 1 94 ? 3.797 8.828 -5.297 1 92.12 94 ASN B N 1
ATOM 1606 C CA . ASN B 1 94 ? 3.566 10.156 -4.727 1 92.12 94 ASN B CA 1
ATOM 1607 C C . ASN B 1 94 ? 2.82 10.062 -3.396 1 92.12 94 ASN B C 1
ATOM 1609 O O . ASN B 1 94 ? 1.803 9.383 -3.295 1 92.12 94 ASN B O 1
ATOM 1613 N N . CYS B 1 95 ? 3.332 10.75 -2.41 1 93.94 95 CYS B N 1
ATOM 1614 C CA . CYS B 1 95 ? 2.707 10.719 -1.094 1 93.94 95 CYS B CA 1
ATOM 1615 C C . CYS B 1 95 ? 2.318 12.125 -0.64 1 93.94 95 CYS B C 1
ATOM 1617 O O . CYS B 1 95 ? 2.914 13.109 -1.079 1 93.94 95 CYS B O 1
ATOM 1619 N N . CYS B 1 96 ? 1.318 12.227 0.234 1 94.44 96 CYS B N 1
ATOM 1620 C CA . CYS B 1 96 ? 0.804 13.438 0.854 1 94.44 96 CYS B CA 1
ATOM 1621 C C . CYS B 1 96 ? 0.111 13.125 2.176 1 94.44 96 CYS B C 1
ATOM 1623 O O . CYS B 1 96 ? -0.012 11.961 2.555 1 94.44 96 CYS B O 1
ATOM 1625 N N . ASN B 1 97 ? -0.289 14.188 2.998 1 95 97 ASN B N 1
ATOM 1626 C CA . ASN B 1 97 ? -0.728 13.812 4.34 1 95 97 ASN B CA 1
ATOM 1627 C C . ASN B 1 97 ? -1.909 14.664 4.797 1 95 97 ASN B C 1
ATOM 1629 O O . ASN B 1 97 ? -2.088 14.883 5.996 1 95 97 ASN B O 1
ATOM 1633 N N . THR B 1 98 ? -2.758 15.195 3.844 1 94.94 98 THR B N 1
ATOM 1634 C CA . THR B 1 98 ? -4.02 15.836 4.184 1 94.94 98 THR B CA 1
ATOM 1635 C C . THR B 1 98 ? -5.199 15.062 3.596 1 94.94 98 THR B C 1
ATOM 1637 O O . THR B 1 98 ? -5.012 14.188 2.748 1 94.94 98 THR B O 1
ATOM 1640 N N . ASP B 1 99 ? -6.387 15.344 4.031 1 94.19 99 ASP B N 1
ATOM 1641 C CA . ASP B 1 99 ? -7.555 14.578 3.607 1 94.19 99 ASP B CA 1
ATOM 1642 C C . ASP B 1 99 ? -7.684 14.57 2.086 1 94.19 99 ASP B C 1
ATOM 1644 O O . ASP B 1 99 ? -7.66 15.625 1.45 1 94.19 99 ASP B O 1
ATOM 1648 N N . LEU B 1 100 ? -7.781 13.32 1.522 1 94.69 100 LEU B N 1
ATOM 1649 C CA . LEU B 1 100 ? -8.117 13.047 0.13 1 94.69 100 LEU B CA 1
ATOM 1650 C C . LEU B 1 100 ? -7.121 13.711 -0.812 1 94.69 100 LEU B C 1
ATOM 1652 O O . LEU B 1 100 ? -7.469 14.078 -1.935 1 94.69 100 LEU B O 1
ATOM 1656 N N . CYS B 1 101 ? -5.875 13.859 -0.257 1 93.75 101 CYS B N 1
ATOM 1657 C CA . CYS B 1 101 ? -4.855 14.578 -1.017 1 93.75 101 CYS B CA 1
ATOM 1658 C C . CYS B 1 101 ? -4.344 13.734 -2.178 1 93.75 101 CYS B C 1
ATOM 1660 O O . CYS B 1 101 ? -3.695 14.258 -3.088 1 93.75 101 CYS B O 1
ATOM 1662 N N . ASN B 1 102 ? -4.465 12.359 -2.191 1 93.25 102 ASN B N 1
ATOM 1663 C CA . ASN B 1 102 ? -3.947 11.523 -3.268 1 93.25 102 ASN B CA 1
ATOM 1664 C C . ASN B 1 102 ? -4.914 11.461 -4.449 1 93.25 102 ASN B C 1
ATOM 1666 O O . ASN B 1 102 ? -5.172 10.391 -4.988 1 93.25 102 ASN B O 1
ATOM 1670 N N . THR B 1 103 ? -5.441 12.602 -4.844 1 86.75 103 THR B N 1
ATOM 1671 C CA . THR B 1 103 ? -6.344 12.75 -5.98 1 86.75 103 THR B CA 1
ATOM 1672 C C . THR B 1 103 ? -5.609 12.5 -7.293 1 86.75 103 THR B C 1
ATOM 1674 O O . THR B 1 103 ? -4.379 12.406 -7.312 1 86.75 103 THR B O 1
ATOM 1677 N N . ALA B 1 104 ? -6.438 11.93 -8.391 1 61.91 104 ALA B N 1
ATOM 1678 C CA . ALA B 1 104 ? -5.793 11.734 -9.688 1 61.91 104 ALA B CA 1
ATOM 1679 C C . ALA B 1 104 ? -4.914 12.93 -10.047 1 61.91 104 ALA B C 1
ATOM 1681 O O . ALA B 1 104 ? -3.826 12.766 -10.602 1 61.91 104 ALA B O 1
ATOM 1682 N N . ALA B 1 105 ? -5.523 14.188 -10.102 1 57.22 105 ALA B N 1
ATOM 1683 C CA . ALA B 1 105 ? -4.855 15.359 -10.664 1 57.22 105 ALA B CA 1
ATOM 1684 C C . ALA B 1 105 ? -3.869 15.961 -9.672 1 57.22 105 ALA B C 1
ATOM 1686 O O . ALA B 1 105 ? -4.055 15.852 -8.461 1 57.22 105 ALA B O 1
ATOM 1687 N N . ILE B 1 106 ? -2.496 15.68 -9.898 1 48.38 106 ILE B N 1
ATOM 1688 C CA . ILE B 1 106 ? -1.679 16.547 -9.062 1 48.38 106 ILE B CA 1
ATOM 1689 C C . ILE B 1 106 ? -2.418 17.859 -8.805 1 48.38 106 ILE B C 1
ATOM 1691 O O . ILE B 1 106 ? -2.688 18.625 -9.742 1 48.38 106 ILE B O 1
ATOM 1695 N N . GLN B 1 107 ? -3.301 17.75 -8.141 1 40.41 107 GLN B N 1
ATOM 1696 C CA . GLN B 1 107 ? -3.934 19.047 -7.93 1 40.41 107 GLN B CA 1
ATOM 1697 C C . GLN B 1 107 ? -2.967 20.031 -7.281 1 40.41 107 GLN B C 1
ATOM 1699 O O . GLN B 1 107 ? -2.424 19.766 -6.207 1 40.41 107 GLN B O 1
ATOM 1704 N N . VAL B 1 108 ? -2.176 20.703 -8.039 1 37.41 108 VAL B N 1
ATOM 1705 C CA . VAL B 1 108 ? -1.608 21.969 -7.59 1 37.41 108 VAL B CA 1
ATOM 1706 C C . VAL B 1 108 ? -2.641 22.734 -6.766 1 37.41 108 VAL B C 1
ATOM 1708 O O . VAL B 1 108 ? -3.672 23.156 -7.289 1 37.41 108 VAL B O 1
ATOM 1711 N N . ILE B 1 109 ? -2.895 22.156 -5.699 1 37.72 109 ILE B N 1
ATOM 1712 C CA . ILE B 1 109 ? -3.768 23 -4.879 1 37.72 109 ILE B CA 1
ATOM 1713 C C . ILE B 1 109 ? -3.184 24.406 -4.77 1 37.72 109 ILE B C 1
ATOM 1715 O O . ILE B 1 109 ? -2.086 24.578 -4.238 1 37.72 109 ILE B O 1
ATOM 1719 N N . ASN B 1 110 ? -3.482 25.156 -5.719 1 34.03 110 ASN B N 1
ATOM 1720 C CA . ASN B 1 110 ? -3.293 26.578 -5.496 1 34.03 110 ASN B CA 1
ATOM 1721 C C . ASN B 1 110 ? -3.928 27.031 -4.184 1 34.03 110 ASN B C 1
ATOM 1723 O O . ASN B 1 110 ? -5.152 27.078 -4.066 1 34.03 110 ASN B O 1
ATOM 1727 N N . VAL B 1 111 ? -3.346 26.656 -3.111 1 39.81 111 VAL B N 1
ATOM 1728 C CA . VAL B 1 111 ? -3.693 27.234 -1.821 1 39.81 111 VAL B CA 1
ATOM 1729 C C . VAL B 1 111 ? -3.967 28.734 -1.991 1 39.81 111 VAL B C 1
ATOM 1731 O O . VAL B 1 111 ? -3.037 29.531 -2.143 1 39.81 111 VAL B O 1
ATOM 1734 N N . ILE B 1 112 ? -4.926 29.047 -2.807 1 36.22 112 ILE B N 1
ATOM 1735 C CA . ILE B 1 112 ? -5.285 30.453 -2.865 1 36.22 112 ILE B CA 1
ATOM 1736 C C . ILE B 1 112 ? -5.57 30.984 -1.456 1 36.22 112 ILE B C 1
ATOM 1738 O O . ILE B 1 112 ? -5.957 30.219 -0.572 1 36.22 112 ILE B O 1
ATOM 1742 N N . PHE B 1 113 ? -5.82 32.375 -1.266 1 38 113 PHE B N 1
ATOM 1743 C CA . PHE B 1 113 ? -5.754 33.594 -0.487 1 38 113 PHE B CA 1
ATOM 1744 C C . PHE B 1 113 ? -6.824 33.625 0.597 1 38 113 PHE B C 1
ATOM 1746 O O . PHE B 1 113 ? -7.98 33.969 0.331 1 38 113 PHE B O 1
ATOM 1753 N N . LEU B 1 114 ? -6.848 32.594 1.364 1 38.91 114 LEU B N 1
ATOM 1754 C CA . LEU B 1 114 ? -7.848 32.75 2.412 1 38.91 114 LEU B CA 1
ATOM 1755 C C . LEU B 1 114 ? -7.516 33.969 3.285 1 38.91 114 LEU B C 1
ATOM 1757 O O . LEU B 1 114 ? -7.98 34.062 4.426 1 38.91 114 LEU B O 1
ATOM 1761 N N . VAL B 1 115 ? -6.676 34.812 2.744 1 37.66 115 VAL B N 1
ATOM 1762 C CA . VAL B 1 115 ? -6.355 35.969 3.59 1 37.66 115 VAL B CA 1
ATOM 1763 C C . VAL B 1 115 ? -7.641 36.688 3.982 1 37.66 115 VAL B C 1
ATOM 1765 O O . VAL B 1 115 ? -7.633 37.531 4.875 1 37.66 115 VAL B O 1
ATOM 1768 N N . LEU B 1 116 ? -8.766 36.406 3.301 1 37.19 116 LEU B N 1
ATOM 1769 C CA . LEU B 1 116 ? -9.695 37.5 3.4 1 37.19 116 LEU B CA 1
ATOM 1770 C C . LEU B 1 116 ? -10.438 37.5 4.734 1 37.19 116 LEU B C 1
ATOM 1772 O O . LEU B 1 116 ? -11.023 38.5 5.141 1 37.19 116 LEU B O 1
ATOM 1776 N N . CYS B 1 117 ? -10.562 36.312 5.375 1 42.09 117 CYS B N 1
ATOM 1777 C CA . CYS B 1 117 ? -11.734 36.375 6.246 1 42.09 117 CYS B CA 1
ATOM 1778 C C . CYS B 1 117 ? -11.383 37.031 7.578 1 42.09 117 CYS B C 1
ATOM 1780 O O . CYS B 1 117 ? -12.25 37.188 8.445 1 42.09 117 CYS B O 1
ATOM 1782 N N . ALA B 1 118 ? -10.055 37.219 7.828 1 39.75 118 ALA B N 1
ATOM 1783 C CA . ALA B 1 118 ? -9.82 37.656 9.195 1 39.75 118 ALA B CA 1
ATOM 1784 C C . ALA B 1 118 ? -10.289 39.094 9.375 1 39.75 118 ALA B C 1
ATOM 1786 O O . ALA B 1 118 ? -10.312 39.625 10.492 1 39.75 118 ALA B O 1
ATOM 1787 N N . PHE B 1 119 ? -10.445 39.844 8.234 1 40.66 119 PHE B N 1
ATOM 1788 C CA . PHE B 1 119 ? -10.578 41.281 8.523 1 40.66 119 PHE B CA 1
ATOM 1789 C C . PHE B 1 119 ? -11.945 41.594 9.133 1 40.66 119 PHE B C 1
ATOM 1791 O O . PHE B 1 119 ? -12.133 42.625 9.766 1 40.66 119 PHE B O 1
ATOM 1798 N N . LEU B 1 120 ? -12.898 40.656 8.938 1 44.28 120 LEU B N 1
ATOM 1799 C CA . LEU B 1 120 ? -14.203 41.219 9.242 1 44.28 120 LEU B CA 1
ATOM 1800 C C . LEU B 1 120 ? -14.453 41.25 10.742 1 44.28 120 LEU B C 1
ATOM 1802 O O . LEU B 1 120 ? -15.383 41.906 11.219 1 44.28 120 LEU B O 1
ATOM 1806 N N . ALA B 1 121 ? -13.742 40.438 11.5 1 43.91 121 ALA B N 1
ATOM 1807 C CA . ALA B 1 121 ? -14.219 40.406 12.875 1 43.91 121 ALA B CA 1
ATOM 1808 C C . ALA B 1 121 ? -13.766 41.625 13.648 1 43.91 121 ALA B C 1
ATOM 1810 O O . ALA B 1 121 ? -14.312 41.938 14.703 1 43.91 121 ALA B O 1
ATOM 1811 N N . SER B 1 122 ? -12.664 42.219 13.117 1 46.56 122 SER B N 1
ATOM 1812 C CA . SER B 1 122 ? -12.234 43.312 13.984 1 46.56 122 SER B CA 1
ATOM 1813 C C . SER B 1 122 ? -13.258 44.438 13.992 1 46.56 122 SER B C 1
ATOM 1815 O O . SER B 1 122 ? -13.203 45.312 14.844 1 46.56 122 SER B O 1
ATOM 1817 N N . VAL B 1 123 ? -14.016 44.5 12.852 1 49.88 123 VAL B N 1
ATOM 1818 C CA . VAL B 1 123 ? -14.789 45.75 12.797 1 49.88 123 VAL B CA 1
ATOM 1819 C C . VAL B 1 123 ? -15.93 45.688 13.805 1 49.88 123 VAL B C 1
ATOM 1821 O O . VAL B 1 123 ? -16.328 46.719 14.359 1 49.88 123 VAL B O 1
ATOM 1824 N N . LEU B 1 124 ? -16.406 44.5 14.156 1 47.19 124 LEU B N 1
ATOM 1825 C CA . LEU B 1 124 ? -17.625 44.625 14.953 1 47.19 124 LEU B CA 1
ATOM 1826 C C . LEU B 1 124 ? -17.297 44.875 16.422 1 47.19 124 LEU B C 1
ATOM 1828 O O . LEU B 1 124 ? -18.203 45.062 17.234 1 47.19 124 LEU B O 1
ATOM 1832 N N . MET B 1 125 ? -16.031 44.562 16.828 1 45.88 125 MET B N 1
ATOM 1833 C CA . MET B 1 125 ? -15.875 44.906 18.25 1 45.88 125 MET B CA 1
ATOM 1834 C C . MET B 1 125 ? -15.648 46.406 18.438 1 45.88 125 MET B C 1
ATOM 1836 O O . MET B 1 125 ? -15.461 46.844 19.562 1 45.88 125 MET B O 1
ATOM 1840 N N . GLN B 1 126 ? -15.727 47.219 17.422 1 37.59 126 GLN B N 1
ATOM 1841 C CA . GLN B 1 126 ? -15.742 48.594 17.922 1 37.59 126 GLN B CA 1
ATOM 1842 C C . GLN B 1 126 ? -17.109 48.938 18.5 1 37.59 126 GLN B C 1
ATOM 1844 O O . GLN B 1 126 ? -18.141 48.625 17.906 1 37.59 126 GLN B O 1
#

Foldseek 3Di:
DVVVPPVVPPPCPVVVFAAKEWWFKDQPALQPTPTDIDGDDPQQFKKKWKWWWFADPNRIGIMITIDTHHPVVCCVPQPPNACFDDVGTHMHMDMDGHHHCNHRPVPPPPPPDPVPDVPPVVVVVD/DVVVVVVVPPPCPVVVFAAKEWWFKDQPALQPTPTDIDGDDPQQFKKKWKWWWFADPNRIGIMITIDTHHPVVCVVPQPPNACFDDVGTHMHMDMDGHHHCHHRPVPPPPPDDPVPPPPPPVVVVD

Secondary structure (DSSP, 8-state):
--STTTGGG----------EEEEEEESS-GGGS--EEEEPPTT--EEEEEEEEEEETTEEEEEEEEEEE-HHHHHHIIIII-EEEETTEEEEEEEE-STT---SS-------GGGGGGHHHHHHT-/--THHHHTT----------EEEEEEESS-GGGS--EEEEPPTT--EEEEEEEEEEETTEEEEEEEEEEE-HHHHHHIIIII-EEEETTEEEEEEEE-STT---SS--------GGGGGHHHHHHT-

Sequence (252 aa):
MKFLHIVAFLLCVSVADGLKCYQCLSTSSWGDCSQKEVTCDSGFNACAKVYAKVKRDGVSVTEYAKSCSTQGICDATESSLCKGQISGGECVVNCCNTDLCNTAAIQVINVIFLVLCAFLASVLMQMKFLHIVAFLLCVSVADGLKCYQCLSTSSWGDCSQKEVTCDSGFNACAKVYAKVKRDGVSVTEYAKSCSTQGICDATESSLCKGQISGGECVVNCCNTDLCNTAAIQVINVIFLVLCAFLASVLMQ